Protein AF-A0A419EKJ1-F1 (afdb_monomer_lite)

pLDDT: mean 81.94, std 18.96, range [33.03, 98.81]

Radius of gyration: 19.44 Å; chains: 1; bounding box: 38×76×44 Å

Foldseek 3Di:
DVVVVVVVVVVVVVVVVVPDDPDPLLVLLQVLLQVLLDVVLVVVPVPDAQQVSQLVSLVSLCVSVVNPNLRSLVSQLQNLALDQWQWFADPPPRDTDTHGGRHHPPVSSVSSQQRHHACLDPPFDPDSNTCSNLSSLLSVLLSCLQVPPPPPCVVVCVVCVSSVVCCVVPPPPPDVSSVVSNVLSNVNSNVCVVPVPDGSSVSSVVVNVVCVVVPD

Secondary structure (DSSP, 8-state):
-HHHHHHHHHHHHHHHHTSS---HHHHHHHHHHHHHTSHHHHHHHHS--HHHHHHHHHHHHHHHTTT-HHHHHHHHHHHT-S-SEEEEE-TTT--EEEEEPP---HHHHHHHHHHS----STT---SSSTTTTHHHHHHHHHHHHHS-STTSSHHHHHHHHHHHHHHHHH-----HHHHHHHHHHHHHHHHHHH-TT--HHHHHHHHHHHHHHTT-

Structure (mmCIF, N/CA/C/O backbone):
data_AF-A0A419EKJ1-F1
#
_entry.id   AF-A0A419EKJ1-F1
#
loop_
_atom_site.group_PDB
_atom_site.id
_atom_site.type_symbol
_atom_site.label_atom_id
_atom_site.label_alt_id
_atom_site.label_comp_id
_atom_site.label_asym_id
_atom_site.label_entity_id
_atom_site.label_seq_id
_atom_site.pdbx_PDB_ins_code
_atom_site.Cartn_x
_atom_site.Cartn_y
_atom_site.Cartn_z
_atom_site.occupancy
_atom_site.B_iso_or_equiv
_atom_site.auth_seq_id
_atom_site.auth_comp_id
_atom_site.auth_asym_id
_atom_site.auth_atom_id
_atom_site.pdbx_PDB_model_num
ATOM 1 N N . MET A 1 1 ? 5.313 50.056 -17.897 1.00 55.62 1 MET A N 1
ATOM 2 C CA . MET A 1 1 ? 5.378 49.912 -16.422 1.00 55.62 1 MET A CA 1
ATOM 3 C C . MET A 1 1 ? 4.295 49.005 -15.838 1.00 55.62 1 MET A C 1
ATOM 5 O O . MET A 1 1 ? 4.664 47.983 -15.283 1.00 55.62 1 MET A O 1
ATOM 9 N N . LYS A 1 2 ? 2.987 49.289 -15.978 1.00 51.78 2 LYS A N 1
ATOM 10 C CA . LYS A 1 2 ? 1.926 48.479 -15.325 1.00 51.78 2 LYS A CA 1
ATOM 11 C C . LYS A 1 2 ? 1.883 46.991 -15.734 1.00 51.78 2 LYS A C 1
ATOM 13 O O . LYS A 1 2 ? 1.711 46.142 -14.873 1.00 51.78 2 LYS A O 1
ATOM 18 N N . ARG A 1 3 ? 2.101 46.659 -17.015 1.00 55.16 3 ARG A N 1
ATOM 19 C CA . ARG A 1 3 ? 2.113 45.257 -17.497 1.00 55.16 3 ARG A CA 1
ATOM 20 C C . ARG A 1 3 ? 3.325 44.457 -17.003 1.00 55.16 3 ARG A C 1
ATOM 22 O O . ARG A 1 3 ? 3.186 43.297 -16.646 1.00 55.16 3 ARG A O 1
ATOM 29 N N . THR A 1 4 ? 4.485 45.104 -16.913 1.00 60.56 4 THR A N 1
ATOM 30 C CA . THR A 1 4 ? 5.719 44.509 -16.383 1.00 60.56 4 THR A CA 1
ATOM 31 C C . THR A 1 4 ? 5.603 44.233 -14.884 1.00 60.56 4 THR A C 1
ATOM 33 O O . THR A 1 4 ? 6.053 43.195 -14.425 1.00 60.56 4 THR A O 1
ATOM 36 N N . LEU A 1 5 ? 4.932 45.117 -14.133 1.00 63.34 5 LEU A N 1
ATOM 37 C CA . LEU A 1 5 ? 4.702 44.949 -12.696 1.00 63.34 5 LEU A CA 1
ATOM 38 C C . LEU A 1 5 ? 3.736 43.790 -12.390 1.00 63.34 5 LEU A C 1
ATOM 40 O O . LEU A 1 5 ? 3.980 43.035 -11.459 1.00 63.34 5 LEU A O 1
ATOM 44 N N . ILE A 1 6 ? 2.685 43.610 -13.201 1.00 67.50 6 ILE A N 1
ATOM 45 C CA . ILE A 1 6 ? 1.743 42.481 -13.078 1.00 67.50 6 ILE A CA 1
ATOM 46 C C . ILE A 1 6 ? 2.437 41.153 -13.399 1.00 67.50 6 ILE A C 1
ATOM 48 O O . ILE A 1 6 ? 2.244 40.177 -12.684 1.00 67.50 6 ILE A O 1
ATOM 52 N N . PHE A 1 7 ? 3.285 41.120 -14.430 1.00 64.69 7 PHE A N 1
ATOM 53 C CA . PHE A 1 7 ? 4.051 39.922 -14.779 1.00 64.69 7 PHE A CA 1
ATOM 54 C C . PHE A 1 7 ? 5.100 39.576 -13.709 1.00 64.69 7 PHE A C 1
ATOM 56 O O . PHE A 1 7 ? 5.286 38.407 -13.386 1.00 64.69 7 PHE A O 1
ATOM 63 N N . LEU A 1 8 ? 5.728 40.586 -13.094 1.00 64.12 8 LEU A N 1
ATOM 64 C CA . LEU A 1 8 ? 6.653 40.399 -11.973 1.00 64.12 8 LEU A CA 1
ATOM 65 C C . LEU A 1 8 ? 5.928 39.917 -10.706 1.00 64.12 8 LEU A C 1
ATOM 67 O O . LEU A 1 8 ? 6.439 39.049 -10.011 1.00 64.12 8 LEU A O 1
ATOM 71 N N . LEU A 1 9 ? 4.725 40.432 -10.430 1.00 60.03 9 LEU A N 1
ATOM 72 C CA . LEU A 1 9 ? 3.851 39.956 -9.349 1.00 60.03 9 LEU A CA 1
ATOM 73 C C . LEU A 1 9 ? 3.379 38.517 -9.588 1.00 60.03 9 LEU A C 1
ATOM 75 O O . LEU A 1 9 ? 3.336 37.738 -8.643 1.00 60.03 9 LEU A O 1
ATOM 79 N N . PHE A 1 10 ? 3.090 38.142 -10.837 1.00 61.38 10 PHE A N 1
ATOM 80 C CA . PHE A 1 10 ? 2.742 36.768 -11.208 1.00 61.38 10 PHE A CA 1
ATOM 81 C C . PHE A 1 10 ? 3.941 35.817 -11.060 1.00 61.38 10 PHE A C 1
ATOM 83 O O . PHE A 1 10 ? 3.790 34.723 -10.526 1.00 61.38 10 PHE A O 1
ATOM 90 N N . LEU A 1 11 ? 5.148 36.251 -11.440 1.00 55.53 11 LEU A N 1
ATOM 91 C CA . LEU A 1 11 ? 6.393 35.498 -11.234 1.00 55.53 11 LEU A CA 1
ATOM 92 C C . LEU A 1 11 ? 6.775 35.378 -9.752 1.00 55.53 11 LEU A C 1
ATOM 94 O O . LEU A 1 11 ? 7.224 34.319 -9.331 1.00 55.53 11 LEU A O 1
ATOM 98 N N . LEU A 1 12 ? 6.566 36.424 -8.948 1.00 57.38 12 LEU A N 1
ATOM 99 C CA . LEU A 1 12 ? 6.797 36.397 -7.499 1.00 57.38 12 LEU A CA 1
ATOM 100 C C . LEU A 1 12 ? 5.746 35.554 -6.762 1.00 57.38 12 LEU A C 1
ATOM 102 O O . LEU A 1 12 ? 6.078 34.892 -5.780 1.00 57.38 12 LEU A O 1
ATOM 106 N N . ALA A 1 13 ? 4.499 35.526 -7.240 1.00 56.06 13 ALA A N 1
ATOM 107 C CA . ALA A 1 13 ? 3.478 34.603 -6.750 1.00 56.06 13 ALA A CA 1
ATOM 108 C C . ALA A 1 13 ? 3.817 33.150 -7.127 1.00 56.06 13 ALA A C 1
ATOM 110 O O . ALA A 1 13 ? 3.754 32.276 -6.270 1.00 56.06 13 ALA A O 1
ATOM 111 N N . ALA A 1 14 ? 4.271 32.899 -8.359 1.00 53.75 14 ALA A N 1
ATOM 112 C CA . ALA A 1 14 ? 4.695 31.573 -8.813 1.00 53.75 14 ALA A CA 1
ATOM 113 C C . ALA A 1 14 ? 5.963 31.066 -8.099 1.00 53.75 14 ALA A C 1
ATOM 115 O O . ALA A 1 14 ? 6.056 29.883 -7.776 1.00 53.75 14 ALA A O 1
ATOM 116 N N . ALA A 1 15 ? 6.913 31.953 -7.784 1.00 48.34 15 ALA A N 1
ATOM 117 C CA . ALA A 1 15 ? 8.139 31.610 -7.059 1.00 48.34 15 ALA A CA 1
ATOM 118 C C . ALA A 1 15 ? 7.889 31.261 -5.578 1.00 48.34 15 ALA A C 1
ATOM 120 O O . ALA A 1 15 ? 8.633 30.471 -5.001 1.00 48.34 15 ALA A O 1
ATOM 121 N N . ASN A 1 16 ? 6.824 31.792 -4.965 1.00 42.47 16 ASN A N 1
ATOM 122 C CA . ASN A 1 16 ? 6.444 31.461 -3.584 1.00 42.47 16 ASN A CA 1
ATOM 123 C C . ASN A 1 16 ? 5.636 30.158 -3.454 1.00 42.47 16 ASN A C 1
ATOM 125 O O . ASN A 1 16 ? 5.493 29.641 -2.347 1.00 42.47 16 ASN A O 1
ATOM 129 N N . ILE A 1 17 ? 5.153 29.579 -4.559 1.00 46.69 17 ILE A N 1
ATOM 130 C CA . ILE A 1 17 ? 4.453 28.282 -4.537 1.00 46.69 17 ILE A CA 1
ATOM 131 C C . ILE A 1 17 ? 5.445 27.117 -4.374 1.00 46.69 17 ILE A C 1
ATOM 133 O O . ILE A 1 17 ? 5.080 26.062 -3.864 1.00 46.69 17 ILE A O 1
ATOM 137 N N . GLN A 1 18 ? 6.725 27.309 -4.713 1.00 40.56 18 GLN A N 1
ATOM 138 C CA . GLN A 1 18 ? 7.716 26.228 -4.685 1.00 40.56 18 GLN A CA 1
ATOM 139 C C . GLN A 1 18 ? 8.255 25.862 -3.290 1.00 40.56 18 GLN A C 1
ATOM 141 O O . GLN A 1 18 ? 8.947 24.857 -3.183 1.00 40.56 18 GLN A O 1
ATOM 146 N N . ASN A 1 19 ? 7.947 26.610 -2.220 1.00 41.53 19 ASN A N 1
ATOM 147 C CA . ASN A 1 19 ? 8.550 26.363 -0.895 1.00 41.53 19 ASN A CA 1
ATOM 148 C C . ASN A 1 19 ? 7.586 26.366 0.309 1.00 41.53 19 ASN A C 1
ATOM 150 O O . ASN A 1 19 ? 8.046 26.211 1.437 1.00 41.53 19 ASN A O 1
ATOM 154 N N . ALA A 1 20 ? 6.268 26.514 0.121 1.00 33.03 20 ALA A N 1
ATOM 155 C CA . ALA A 1 20 ? 5.353 26.768 1.247 1.00 33.03 20 ALA A CA 1
ATOM 156 C C . ALA A 1 20 ? 4.357 25.648 1.603 1.00 33.03 20 ALA A C 1
ATOM 158 O O . ALA A 1 20 ? 3.667 25.777 2.612 1.00 33.03 20 ALA A O 1
ATOM 159 N N . GLN A 1 21 ? 4.273 24.537 0.865 1.00 39.03 21 GLN A N 1
ATOM 160 C CA . GLN A 1 21 ? 3.379 23.431 1.238 1.00 39.03 21 GLN A CA 1
ATOM 161 C C . GLN A 1 21 ? 3.986 22.070 0.889 1.00 39.03 21 GLN A C 1
ATOM 163 O O . GLN A 1 21 ? 3.679 21.482 -0.142 1.00 39.03 21 GLN A O 1
ATOM 168 N N . VAL A 1 22 ? 4.783 21.501 1.801 1.00 55.06 22 VAL A N 1
ATOM 169 C CA . VAL A 1 22 ? 4.735 20.038 1.931 1.00 55.06 22 VAL A CA 1
ATOM 170 C C . VAL A 1 22 ? 3.346 19.753 2.493 1.00 55.06 22 VAL A C 1
ATOM 172 O O . VAL A 1 22 ? 3.106 19.973 3.684 1.00 55.06 22 VAL A O 1
ATOM 175 N N . THR A 1 23 ? 2.405 19.400 1.618 1.00 72.69 23 THR A N 1
ATOM 176 C CA . THR A 1 23 ? 1.027 19.084 2.008 1.00 72.69 23 THR A CA 1
ATOM 177 C C . THR A 1 23 ? 1.032 17.996 3.086 1.00 72.69 23 THR A C 1
ATOM 179 O O . THR A 1 23 ? 1.976 17.205 3.175 1.00 72.69 23 THR A O 1
ATOM 182 N N . THR A 1 24 ? -0.001 17.936 3.930 1.00 82.75 24 THR A N 1
ATOM 183 C CA . THR A 1 24 ? -0.147 16.862 4.934 1.00 82.75 24 THR A CA 1
ATOM 184 C C . THR A 1 24 ? -0.021 15.477 4.287 1.00 82.75 24 THR A C 1
ATOM 186 O O . THR A 1 24 ? 0.646 14.595 4.833 1.00 82.75 24 THR A O 1
ATOM 189 N N . LEU A 1 25 ? -0.549 15.332 3.064 1.00 84.94 25 LEU A N 1
ATOM 190 C CA . LEU A 1 25 ? -0.362 14.159 2.215 1.00 84.94 25 LEU A CA 1
ATOM 191 C C . LEU A 1 25 ? 1.119 13.914 1.889 1.00 84.94 25 LEU A C 1
ATOM 193 O O . LEU A 1 25 ? 1.624 12.831 2.157 1.00 84.94 25 LEU A O 1
ATOM 197 N N . GLY A 1 26 ? 1.838 14.914 1.368 1.00 88.00 26 GLY A N 1
ATOM 198 C CA . GLY A 1 26 ? 3.258 14.787 1.025 1.00 88.00 26 GLY A CA 1
ATOM 199 C C . GLY A 1 26 ? 4.137 14.392 2.216 1.00 88.00 26 GLY A C 1
ATOM 200 O O . GLY A 1 26 ? 4.985 13.513 2.081 1.00 88.00 26 GLY A O 1
ATOM 201 N N . LYS A 1 27 ? 3.898 14.971 3.403 1.00 92.06 27 LYS A N 1
ATOM 202 C CA . LYS A 1 27 ? 4.615 14.598 4.639 1.00 92.06 27 LYS A CA 1
ATOM 203 C C . LYS A 1 27 ? 4.344 13.150 5.035 1.00 92.06 27 LYS A C 1
ATOM 205 O O . LYS A 1 27 ? 5.269 12.434 5.402 1.00 92.06 27 LYS A O 1
ATOM 210 N N . SER A 1 28 ? 3.090 12.720 4.940 1.00 93.75 28 SER A N 1
ATOM 211 C CA . SER A 1 28 ? 2.685 11.362 5.311 1.00 93.75 28 SER A CA 1
ATOM 212 C C . SER A 1 28 ? 3.200 10.314 4.320 1.00 93.75 28 SER A C 1
ATOM 214 O O . SER A 1 28 ? 3.664 9.247 4.724 1.00 93.75 28 SER A O 1
ATOM 216 N N . VAL A 1 29 ? 3.210 10.647 3.027 1.00 94.81 29 VAL A N 1
ATOM 217 C CA . VAL A 1 29 ? 3.815 9.819 1.976 1.00 94.81 29 VAL A CA 1
ATOM 218 C C . VAL A 1 29 ? 5.328 9.708 2.162 1.00 94.81 29 VAL A C 1
ATOM 220 O O . VAL A 1 29 ? 5.877 8.611 2.038 1.00 94.81 29 VAL A O 1
ATOM 223 N N . ASP A 1 30 ? 6.018 10.804 2.495 1.00 95.56 30 ASP A N 1
ATOM 224 C CA . ASP A 1 30 ? 7.451 10.783 2.820 1.00 95.56 30 ASP A CA 1
ATOM 225 C C . ASP A 1 30 ? 7.725 9.937 4.074 1.00 95.56 30 ASP A C 1
ATOM 227 O O . ASP A 1 30 ? 8.603 9.073 4.045 1.00 95.56 30 ASP A O 1
ATOM 231 N N . TYR A 1 31 ? 6.915 10.085 5.128 1.00 97.38 31 TYR A N 1
ATOM 232 C CA . TYR A 1 31 ? 7.016 9.288 6.353 1.00 97.38 31 TYR A CA 1
ATOM 233 C C . TYR A 1 31 ? 6.921 7.780 6.079 1.00 97.38 31 TYR A C 1
ATOM 235 O O . TYR A 1 31 ? 7.812 7.017 6.469 1.00 97.38 31 TYR A O 1
ATOM 243 N N . LEU A 1 32 ? 5.883 7.335 5.365 1.00 98.25 32 LEU A N 1
ATOM 244 C CA . LEU A 1 32 ? 5.723 5.916 5.031 1.00 98.25 32 LEU A CA 1
ATOM 245 C C . LEU A 1 32 ? 6.787 5.431 4.051 1.00 98.25 32 LEU A C 1
ATOM 247 O O . LEU A 1 32 ? 7.285 4.313 4.194 1.00 98.25 32 LEU A O 1
ATOM 251 N N . SER A 1 33 ? 7.199 6.274 3.102 1.00 98.06 33 SER A N 1
ATOM 252 C CA . SER A 1 33 ? 8.287 5.933 2.186 1.00 98.06 33 SER A CA 1
ATOM 253 C C . SER A 1 33 ? 9.592 5.679 2.937 1.00 98.06 33 SER A C 1
ATOM 255 O O . SER A 1 33 ? 10.272 4.690 2.665 1.00 98.06 33 SER A O 1
ATOM 257 N N . ARG A 1 34 ? 9.920 6.519 3.926 1.00 98.50 34 ARG A N 1
ATOM 258 C CA . ARG A 1 34 ? 11.088 6.335 4.799 1.00 98.50 34 ARG A CA 1
ATOM 259 C C . ARG A 1 34 ? 10.975 5.087 5.652 1.00 98.50 34 ARG A C 1
ATOM 261 O O . ARG A 1 34 ? 11.976 4.399 5.813 1.00 98.50 34 ARG A O 1
ATOM 268 N N . TYR A 1 35 ? 9.787 4.775 6.164 1.00 98.62 35 TYR A N 1
ATOM 269 C CA . TYR A 1 35 ? 9.569 3.535 6.902 1.00 98.62 35 TYR A CA 1
ATOM 270 C C . TYR A 1 35 ? 9.856 2.307 6.033 1.00 98.62 35 TYR A C 1
ATOM 272 O O . TYR A 1 35 ? 10.668 1.473 6.421 1.00 98.62 35 TYR A O 1
ATOM 280 N N . ILE A 1 36 ? 9.286 2.217 4.831 1.00 98.50 36 ILE A N 1
ATOM 281 C CA . ILE A 1 36 ? 9.525 1.078 3.926 1.00 98.50 36 ILE A CA 1
ATOM 282 C C . ILE A 1 36 ? 11.002 1.025 3.490 1.00 98.50 36 ILE A C 1
ATOM 284 O O . ILE A 1 36 ? 11.595 -0.045 3.359 1.00 98.50 36 ILE A O 1
ATOM 288 N N . ALA A 1 37 ? 11.633 2.188 3.314 1.00 98.38 37 ALA A N 1
ATOM 289 C CA . ALA A 1 37 ? 13.056 2.322 3.014 1.00 98.38 37 ALA A CA 1
ATOM 290 C C . ALA A 1 37 ? 13.980 2.175 4.239 1.00 98.38 37 ALA A C 1
ATOM 292 O O . ALA A 1 37 ? 15.192 2.313 4.091 1.00 98.38 37 ALA A O 1
ATOM 293 N N . SER A 1 38 ? 13.465 1.897 5.437 1.00 98.25 38 SER A N 1
ATOM 294 C CA . SER A 1 38 ? 14.270 1.821 6.662 1.00 98.25 38 SER A CA 1
ATOM 295 C C . SER A 1 38 ? 14.891 0.443 6.874 1.00 98.25 38 SER A C 1
ATOM 297 O O . SER A 1 38 ? 14.404 -0.570 6.361 1.00 98.25 38 SER A O 1
ATOM 299 N N . ASP A 1 39 ? 15.957 0.391 7.669 1.00 97.75 39 ASP A N 1
ATOM 300 C CA . ASP A 1 39 ? 16.556 -0.877 8.088 1.00 97.75 39 ASP A CA 1
ATOM 301 C C . ASP A 1 39 ? 15.644 -1.668 9.033 1.00 97.75 39 ASP A C 1
ATOM 303 O O . ASP A 1 39 ? 15.663 -2.893 8.986 1.00 97.75 39 ASP A O 1
ATOM 307 N N . GLU A 1 40 ? 14.790 -0.990 9.810 1.00 96.75 40 GLU A N 1
ATOM 308 C CA . GLU A 1 40 ? 13.727 -1.613 10.617 1.00 96.75 40 GLU A CA 1
ATOM 309 C C . GLU A 1 40 ? 12.829 -2.491 9.729 1.00 96.75 40 GLU A C 1
ATOM 311 O O . GLU A 1 40 ? 12.645 -3.680 9.991 1.00 96.75 40 GLU A O 1
ATOM 316 N N . PHE A 1 41 ? 12.327 -1.930 8.626 1.00 98.00 41 PHE A N 1
ATOM 317 C CA . PHE A 1 41 ? 11.478 -2.666 7.689 1.00 98.00 41 PHE A CA 1
ATOM 318 C C . PHE A 1 41 ? 12.244 -3.769 6.948 1.00 98.00 41 PHE A C 1
ATOM 320 O O . PHE A 1 41 ? 11.720 -4.858 6.724 1.00 98.00 41 PHE A O 1
ATOM 327 N N . ASN A 1 42 ? 13.511 -3.523 6.608 1.00 97.19 42 ASN A N 1
ATOM 328 C CA . ASN A 1 42 ? 14.361 -4.525 5.969 1.00 97.19 42 ASN A CA 1
ATOM 329 C C . ASN A 1 42 ? 14.673 -5.715 6.884 1.00 97.19 42 ASN A C 1
ATOM 331 O O . ASN A 1 42 ? 14.782 -6.840 6.417 1.00 97.19 42 ASN A O 1
ATOM 335 N N . GLN A 1 43 ? 14.840 -5.488 8.184 1.00 96.88 43 GLN A N 1
ATOM 336 C CA . GLN A 1 43 ? 15.021 -6.571 9.149 1.00 96.88 43 GLN A CA 1
ATOM 337 C C . GLN A 1 43 ? 13.729 -7.374 9.319 1.00 96.88 43 GLN A C 1
ATOM 339 O O . GLN A 1 43 ? 13.776 -8.601 9.399 1.00 96.88 43 GLN A O 1
ATOM 344 N N . LEU A 1 44 ? 12.575 -6.700 9.311 1.00 96.31 44 LEU A N 1
ATOM 345 C CA . LEU A 1 44 ? 11.273 -7.360 9.344 1.00 96.31 44 LEU A CA 1
ATOM 346 C C . LEU A 1 44 ? 11.065 -8.281 8.130 1.00 96.31 44 LEU A C 1
ATOM 348 O O . LEU A 1 44 ? 10.554 -9.392 8.294 1.00 96.31 44 LEU A O 1
ATOM 352 N N . SER A 1 45 ? 11.493 -7.861 6.934 1.00 93.81 45 SER A N 1
ATOM 353 C CA . SER A 1 45 ? 11.326 -8.636 5.695 1.00 93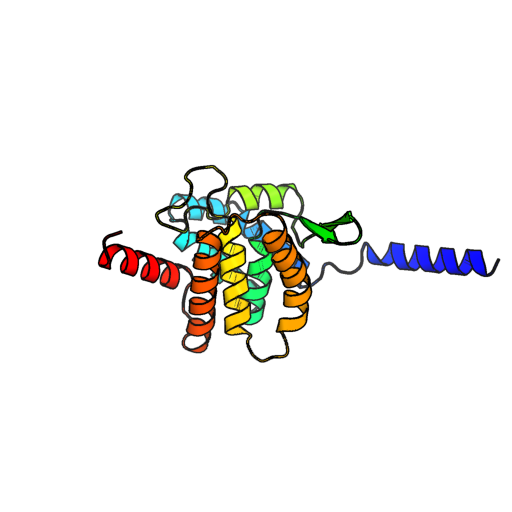.81 45 SER A CA 1
ATOM 354 C C . SER A 1 45 ? 12.169 -9.906 5.620 1.00 93.81 45 SER A C 1
ATOM 356 O O . SER A 1 45 ? 11.806 -10.819 4.887 1.00 93.81 45 SER A O 1
ATOM 358 N N . VAL A 1 46 ? 13.236 -10.028 6.417 1.00 94.44 46 VAL A N 1
ATOM 359 C CA . VAL A 1 46 ? 14.035 -11.267 6.488 1.00 94.44 46 VAL A CA 1
ATOM 360 C C . VAL A 1 46 ? 13.219 -12.439 7.043 1.00 94.44 46 VAL A C 1
ATOM 362 O O . VAL A 1 46 ? 13.422 -13.576 6.626 1.00 94.44 46 VAL A O 1
ATOM 365 N N . ASN A 1 47 ? 12.287 -12.172 7.963 1.00 92.75 47 ASN A N 1
ATOM 366 C CA . ASN A 1 47 ? 11.534 -13.203 8.691 1.00 92.75 47 ASN A CA 1
ATOM 367 C C . ASN A 1 47 ? 10.028 -13.194 8.388 1.00 92.75 47 ASN A C 1
ATOM 369 O O . ASN A 1 47 ? 9.266 -13.904 9.043 1.00 92.75 47 ASN A O 1
ATOM 373 N N . SER A 1 48 ? 9.588 -12.383 7.425 1.00 95.06 48 SER A N 1
ATOM 374 C CA . SER A 1 48 ? 8.171 -12.172 7.120 1.00 95.06 48 SER A CA 1
ATOM 375 C C . SER A 1 48 ? 7.897 -12.432 5.647 1.00 95.06 48 SER A C 1
ATOM 377 O O . SER A 1 48 ? 8.720 -12.127 4.790 1.00 95.06 48 SER A O 1
ATOM 379 N N . ASN A 1 49 ? 6.714 -12.966 5.344 1.00 96.06 49 ASN A N 1
ATOM 380 C CA . ASN A 1 49 ? 6.227 -12.988 3.969 1.00 96.06 49 ASN A CA 1
ATOM 381 C C . ASN A 1 49 ? 5.646 -11.620 3.574 1.00 96.06 49 ASN A C 1
ATOM 383 O O . ASN A 1 49 ? 5.359 -10.775 4.425 1.00 96.06 49 ASN A O 1
ATOM 387 N N . ASP A 1 50 ? 5.427 -11.433 2.276 1.00 97.38 50 ASP A N 1
ATOM 388 C CA . ASP A 1 50 ? 4.944 -10.168 1.724 1.00 97.38 50 ASP A CA 1
ATOM 389 C C . ASP A 1 50 ? 3.574 -9.751 2.277 1.00 97.38 50 ASP A C 1
ATOM 391 O O . ASP A 1 50 ? 3.366 -8.569 2.531 1.00 97.38 50 ASP A O 1
ATOM 395 N N . LEU A 1 51 ? 2.671 -10.691 2.580 1.00 97.75 51 LEU A N 1
ATOM 396 C CA . LEU A 1 51 ? 1.381 -10.359 3.198 1.00 97.75 51 LEU A CA 1
ATOM 397 C C . LEU A 1 51 ? 1.543 -9.783 4.613 1.00 97.75 51 LEU A C 1
ATOM 399 O O . LEU A 1 51 ? 0.887 -8.802 4.961 1.00 97.75 51 LEU A O 1
ATOM 403 N N . ALA A 1 52 ? 2.447 -10.340 5.420 1.00 98.00 52 ALA A N 1
ATOM 404 C CA . ALA A 1 52 ? 2.761 -9.810 6.746 1.00 98.00 52 ALA A CA 1
ATOM 405 C C . ALA A 1 52 ? 3.442 -8.431 6.668 1.00 98.00 52 ALA A C 1
ATOM 407 O O . ALA A 1 52 ? 3.211 -7.569 7.519 1.00 98.00 52 ALA A O 1
ATOM 408 N N . LEU A 1 53 ? 4.240 -8.186 5.626 1.00 98.50 53 LEU A N 1
ATOM 409 C CA . LEU A 1 53 ? 4.819 -6.867 5.372 1.00 98.50 53 LEU A CA 1
ATOM 410 C C . LEU A 1 53 ? 3.752 -5.831 5.007 1.00 98.50 53 LEU A C 1
ATOM 412 O O . LEU A 1 53 ? 3.820 -4.707 5.505 1.00 98.50 53 LEU A O 1
ATOM 416 N N . ILE A 1 54 ? 2.740 -6.203 4.216 1.00 98.56 54 ILE A N 1
ATOM 417 C CA . ILE A 1 54 ? 1.595 -5.329 3.909 1.00 98.56 54 ILE A CA 1
ATOM 418 C C . ILE A 1 54 ? 0.869 -4.921 5.198 1.00 98.56 54 ILE A C 1
ATOM 420 O O . ILE A 1 54 ? 0.584 -3.738 5.386 1.00 98.56 54 ILE A O 1
ATOM 424 N N . ASP A 1 55 ? 0.635 -5.856 6.124 1.00 98.69 55 ASP A N 1
ATOM 425 C CA . ASP A 1 55 ? 0.036 -5.536 7.427 1.00 98.69 55 ASP A CA 1
ATOM 426 C C . ASP A 1 55 ? 0.882 -4.548 8.229 1.00 98.69 55 ASP A C 1
ATOM 428 O O . ASP A 1 55 ? 0.346 -3.662 8.896 1.00 98.69 55 ASP A O 1
ATOM 432 N N . SER A 1 56 ? 2.207 -4.690 8.179 1.00 98.56 56 SER A N 1
ATOM 433 C CA . SER A 1 56 ? 3.125 -3.784 8.867 1.00 98.56 56 SER A CA 1
ATOM 434 C C . SER A 1 56 ? 3.066 -2.370 8.291 1.00 98.56 56 SER A C 1
ATOM 436 O O . SER A 1 56 ? 3.003 -1.399 9.046 1.00 98.56 56 SER A O 1
ATOM 438 N N . ILE A 1 57 ? 3.017 -2.244 6.960 1.00 98.69 57 ILE A N 1
ATOM 439 C CA . ILE A 1 57 ? 2.840 -0.958 6.269 1.00 98.69 57 ILE A CA 1
ATOM 440 C C . ILE A 1 57 ? 1.496 -0.329 6.664 1.00 98.69 57 ILE A C 1
ATOM 442 O O . ILE A 1 57 ? 1.460 0.839 7.050 1.00 98.69 57 ILE A O 1
ATOM 446 N N . TYR A 1 58 ? 0.409 -1.108 6.647 1.00 98.81 58 TYR A N 1
ATOM 447 C CA . TYR A 1 58 ? -0.923 -0.648 7.049 1.00 98.81 58 TYR A CA 1
ATOM 448 C C . TYR A 1 58 ? -0.959 -0.156 8.503 1.00 98.81 58 TYR A C 1
ATOM 450 O O . TYR A 1 58 ? -1.433 0.945 8.778 1.00 98.81 58 TYR A O 1
ATOM 458 N N . LYS A 1 59 ? -0.385 -0.917 9.441 1.00 98.62 59 LYS A N 1
ATOM 459 C CA . LYS A 1 59 ? -0.289 -0.513 10.854 1.00 98.62 59 LYS A CA 1
ATOM 460 C C . LYS A 1 59 ? 0.538 0.756 11.035 1.00 98.62 59 LYS A C 1
ATOM 462 O O . LYS A 1 59 ? 0.169 1.614 11.834 1.00 98.62 59 LYS A O 1
ATOM 467 N N . LYS A 1 60 ? 1.638 0.905 10.289 1.00 98.62 60 LYS A N 1
ATOM 468 C CA . LYS A 1 60 ? 2.447 2.129 10.330 1.00 98.62 60 LYS A CA 1
ATOM 469 C C . LYS A 1 60 ? 1.654 3.338 9.829 1.00 98.62 60 LYS A C 1
ATOM 471 O O . LYS A 1 60 ? 1.762 4.407 10.423 1.00 98.62 60 LYS A O 1
ATOM 476 N N . ALA A 1 61 ? 0.835 3.162 8.792 1.00 98.38 61 ALA A N 1
ATOM 477 C CA . ALA A 1 61 ? -0.054 4.207 8.291 1.00 98.38 61 ALA A CA 1
ATOM 478 C C . ALA A 1 61 ? -1.128 4.589 9.312 1.00 98.38 61 ALA A C 1
ATOM 480 O O . ALA A 1 61 ? -1.296 5.776 9.571 1.00 98.38 61 ALA A O 1
ATOM 481 N N . LEU A 1 62 ? -1.780 3.615 9.957 1.00 98.38 62 LEU A N 1
ATOM 482 C CA . LEU A 1 62 ? -2.735 3.892 11.037 1.00 98.38 62 LEU A CA 1
ATOM 483 C C . LEU A 1 62 ? -2.098 4.712 12.159 1.00 98.38 62 LEU A C 1
ATOM 485 O O . LEU A 1 62 ? -2.674 5.706 12.583 1.00 98.38 62 LEU A O 1
ATOM 489 N N . ASN A 1 63 ? -0.895 4.342 12.601 1.00 98.00 63 ASN A N 1
ATOM 490 C CA . ASN A 1 63 ? -0.194 5.089 13.646 1.00 98.00 63 ASN A CA 1
ATOM 491 C C . ASN A 1 63 ? 0.145 6.523 13.205 1.00 98.00 63 ASN A C 1
ATOM 493 O O . ASN A 1 63 ? 0.060 7.442 14.013 1.00 98.00 63 ASN A O 1
ATOM 497 N N . ASN A 1 64 ? 0.517 6.723 11.936 1.00 97.00 64 ASN A N 1
ATOM 498 C CA . ASN A 1 64 ? 0.779 8.053 11.377 1.00 97.00 64 ASN A CA 1
ATOM 499 C C . ASN A 1 64 ? -0.486 8.919 11.271 1.00 97.00 64 ASN A C 1
ATOM 501 O O . ASN A 1 64 ? -0.384 10.139 11.306 1.00 97.00 64 ASN A O 1
ATOM 505 N N . CYS A 1 65 ? -1.654 8.293 11.135 1.00 95.44 65 CYS A N 1
ATOM 506 C CA . CYS A 1 65 ? -2.940 8.970 10.959 1.00 95.44 65 CYS A CA 1
ATOM 507 C C . CYS A 1 65 ? -3.798 8.924 12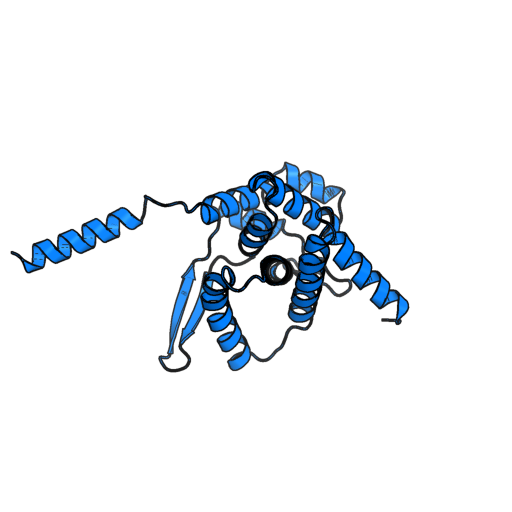.231 1.00 95.44 65 CYS A C 1
ATOM 509 O O . CYS A 1 65 ? -5.016 8.960 12.140 1.00 95.44 65 CYS A O 1
ATOM 511 N N . GLU A 1 66 ? -3.190 8.766 13.414 1.00 96.50 66 GLU A N 1
ATOM 512 C CA . GLU A 1 66 ? -3.900 8.734 14.707 1.00 96.50 66 GLU A CA 1
ATOM 513 C C . GLU A 1 66 ? -5.067 7.721 14.755 1.00 96.50 66 GLU A C 1
ATOM 515 O O . GLU A 1 66 ? -6.083 7.919 15.418 1.00 96.50 66 GLU A O 1
ATOM 520 N N . HIS A 1 67 ? -4.907 6.593 14.056 1.00 96.62 67 HIS A N 1
ATOM 521 C CA . HIS A 1 67 ? -5.913 5.546 13.856 1.00 96.62 67 HIS A CA 1
ATOM 522 C C . HIS A 1 67 ? -7.173 5.971 13.074 1.00 96.62 67 HIS A C 1
ATOM 524 O O . HIS A 1 67 ? -8.171 5.234 13.082 1.00 96.62 67 HIS A O 1
ATOM 530 N N . ASP A 1 68 ? -7.132 7.088 12.345 1.00 95.81 68 ASP A N 1
ATOM 531 C CA . ASP A 1 68 ? -8.088 7.378 11.278 1.00 95.81 68 ASP A CA 1
ATOM 532 C C . ASP A 1 68 ? -7.836 6.435 10.091 1.00 95.81 68 ASP A C 1
ATOM 534 O O . ASP A 1 68 ? -6.779 6.438 9.456 1.00 95.81 68 ASP A O 1
ATOM 538 N N . ILE A 1 69 ? -8.812 5.566 9.825 1.00 96.69 69 ILE A N 1
ATOM 539 C CA . ILE A 1 69 ? -8.716 4.544 8.778 1.00 96.69 69 ILE A CA 1
ATOM 540 C C . ILE A 1 69 ? -8.878 5.171 7.391 1.00 96.69 69 ILE A C 1
ATOM 542 O O . ILE A 1 69 ? -8.215 4.721 6.459 1.00 96.69 69 ILE A O 1
ATOM 546 N N . SER A 1 70 ? -9.727 6.193 7.244 1.00 93.94 70 SER A N 1
ATOM 547 C CA . SER A 1 70 ? -9.950 6.858 5.956 1.00 93.94 70 SER A CA 1
ATOM 548 C C . SER A 1 70 ? -8.646 7.495 5.487 1.00 93.94 70 SER A C 1
ATOM 550 O O . SER A 1 70 ? -8.146 7.171 4.408 1.00 93.94 70 SER A O 1
ATOM 552 N N . ASP A 1 71 ? -8.024 8.290 6.357 1.00 92.81 71 ASP A N 1
ATOM 553 C CA . ASP A 1 71 ? -6.759 8.962 6.058 1.00 92.81 71 ASP A CA 1
ATOM 554 C C . ASP A 1 71 ? -5.620 7.961 5.843 1.00 92.81 71 ASP A C 1
ATOM 556 O O . ASP A 1 71 ? -4.835 8.101 4.901 1.00 92.81 71 ASP A O 1
ATOM 560 N N . ALA A 1 72 ? -5.552 6.899 6.654 1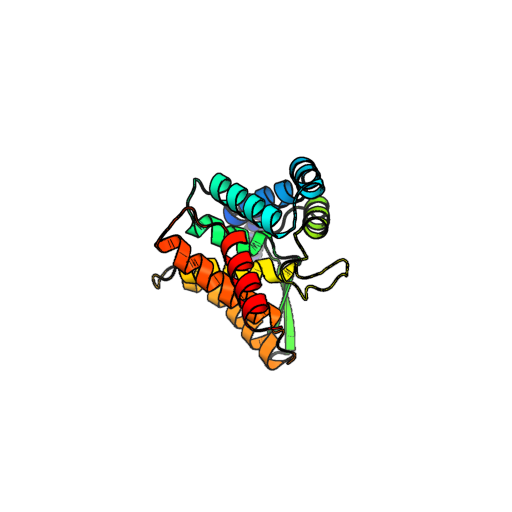.00 97.19 72 ALA A N 1
ATOM 561 C CA . ALA A 1 72 ? -4.545 5.858 6.480 1.00 97.19 72 ALA A CA 1
ATOM 562 C C . ALA A 1 72 ? -4.661 5.168 5.112 1.00 97.19 72 ALA A C 1
ATOM 564 O O . ALA A 1 72 ? -3.650 5.008 4.427 1.00 97.19 72 ALA A O 1
ATOM 565 N N . LEU A 1 73 ? -5.869 4.781 4.687 1.00 96.25 73 LEU A N 1
ATOM 566 C CA . LEU A 1 73 ? -6.099 4.156 3.379 1.00 96.25 73 LEU A CA 1
ATOM 567 C C . LEU A 1 73 ? -5.789 5.123 2.227 1.00 96.25 73 LEU A C 1
ATOM 569 O O . LEU A 1 73 ? -5.148 4.735 1.245 1.00 96.25 73 LEU A O 1
ATOM 573 N N . PHE A 1 74 ? -6.172 6.393 2.371 1.00 92.50 74 PHE A N 1
ATOM 574 C CA . PHE A 1 74 ? -5.866 7.438 1.398 1.00 92.50 74 PHE A CA 1
ATOM 575 C C . PHE A 1 74 ? -4.356 7.612 1.211 1.00 92.50 74 PHE A C 1
ATOM 577 O O . PHE A 1 74 ? -3.838 7.492 0.102 1.00 92.50 74 PHE A O 1
ATOM 584 N N . ILE A 1 75 ? -3.616 7.808 2.302 1.00 94.06 75 ILE A N 1
ATOM 585 C CA . ILE A 1 75 ? -2.161 8.004 2.272 1.00 94.06 75 ILE A CA 1
ATOM 586 C C . ILE A 1 75 ? -1.439 6.749 1.762 1.00 94.06 75 ILE A C 1
ATOM 588 O O . ILE A 1 75 ? -0.443 6.858 1.034 1.00 94.06 75 ILE A O 1
ATOM 592 N N . LEU A 1 76 ? -1.924 5.552 2.109 1.00 97.06 76 LEU A N 1
ATOM 593 C CA . LEU A 1 76 ? -1.367 4.290 1.616 1.00 97.06 76 LEU A CA 1
ATOM 594 C C . LEU A 1 76 ? -1.448 4.189 0.099 1.00 97.06 76 LEU A C 1
ATOM 596 O O . LEU A 1 76 ? -0.455 3.796 -0.512 1.00 97.06 76 LEU A O 1
ATOM 600 N N . THR A 1 77 ? -2.572 4.609 -0.489 1.00 91.88 77 THR A N 1
ATOM 601 C CA . THR A 1 77 ? -2.789 4.611 -1.943 1.00 91.88 77 THR A CA 1
ATOM 602 C C . THR A 1 77 ? -1.621 5.259 -2.679 1.00 91.88 77 THR A C 1
ATOM 604 O O . THR A 1 77 ? -1.128 4.679 -3.638 1.00 91.88 77 THR A O 1
ATOM 607 N N . PHE A 1 78 ? -1.112 6.394 -2.188 1.00 91.69 78 PHE A N 1
ATOM 608 C CA . PHE A 1 78 ? 0.029 7.099 -2.789 1.00 91.69 78 PHE A CA 1
ATOM 609 C C . PHE A 1 78 ? 1.389 6.547 -2.357 1.00 91.69 78 PHE A C 1
ATOM 611 O O . PHE A 1 78 ? 2.325 6.474 -3.154 1.00 91.69 78 PHE A O 1
ATOM 618 N N . SER A 1 79 ? 1.522 6.134 -1.098 1.00 95.06 79 SER A N 1
ATOM 619 C CA . SER A 1 79 ? 2.812 5.715 -0.531 1.00 95.06 79 SER A CA 1
ATOM 620 C C . SER A 1 79 ? 3.369 4.452 -1.191 1.00 95.06 79 SER A C 1
ATOM 622 O O . SER A 1 79 ? 4.589 4.292 -1.331 1.00 95.06 79 SER A O 1
ATOM 624 N N . VAL A 1 80 ? 2.481 3.564 -1.638 1.00 96.25 80 VAL A N 1
ATOM 625 C CA . VAL A 1 80 ? 2.849 2.285 -2.255 1.00 96.25 80 VAL A CA 1
ATOM 626 C C . VAL A 1 80 ? 2.957 2.335 -3.782 1.00 96.25 80 VAL A C 1
ATOM 628 O O . VAL A 1 80 ? 3.346 1.334 -4.375 1.00 96.25 80 VAL A O 1
ATOM 631 N N . ILE A 1 81 ? 2.702 3.481 -4.429 1.00 91.56 81 ILE A N 1
ATOM 632 C CA . ILE A 1 81 ? 2.861 3.606 -5.888 1.00 91.56 81 ILE A CA 1
ATOM 633 C C . ILE A 1 81 ? 4.352 3.448 -6.243 1.00 91.56 81 ILE A C 1
ATOM 635 O O . ILE A 1 81 ? 5.199 4.176 -5.705 1.00 91.56 81 ILE A O 1
ATOM 639 N N . PRO A 1 82 ? 4.721 2.513 -7.141 1.00 91.31 82 PRO A N 1
ATOM 640 C CA . PRO A 1 82 ? 6.112 2.289 -7.538 1.00 91.31 82 PRO A CA 1
ATOM 641 C C . PRO A 1 82 ? 6.581 3.224 -8.671 1.00 91.31 82 PRO A C 1
ATOM 643 O O . PRO A 1 82 ? 7.646 3.006 -9.251 1.00 91.31 82 PRO A O 1
ATOM 646 N N . TYR A 1 83 ? 5.806 4.269 -8.968 1.00 87.38 83 TYR A N 1
ATOM 647 C CA . TYR A 1 83 ? 6.049 5.299 -9.980 1.00 87.38 83 TYR A CA 1
ATOM 648 C C . TYR A 1 83 ? 5.863 6.688 -9.347 1.00 87.38 83 TYR A C 1
ATOM 650 O O . TYR A 1 83 ? 5.048 6.854 -8.444 1.00 87.38 83 TYR A O 1
ATOM 658 N N . ASN A 1 84 ? 6.612 7.691 -9.808 1.00 82.69 84 ASN A N 1
ATOM 659 C CA . ASN A 1 84 ? 6.558 9.069 -9.294 1.00 82.69 84 ASN A CA 1
ATOM 660 C C . ASN A 1 84 ? 5.893 10.056 -10.269 1.00 82.69 84 ASN A C 1
ATOM 662 O O . ASN A 1 84 ? 5.875 11.260 -10.018 1.00 82.69 84 ASN A O 1
ATOM 666 N N . HIS A 1 85 ? 5.359 9.556 -11.381 1.00 80.31 85 HIS A N 1
ATOM 667 C CA . HIS A 1 85 ? 4.661 10.335 -12.393 1.00 80.31 85 HIS A CA 1
ATOM 668 C C . HIS A 1 85 ? 3.554 9.493 -13.028 1.00 80.31 85 HIS A C 1
ATOM 670 O O . HIS A 1 85 ? 3.722 8.286 -13.210 1.00 80.31 85 HIS A O 1
ATOM 676 N N . ILE A 1 86 ? 2.450 10.145 -13.385 1.00 72.94 86 ILE A N 1
ATOM 677 C CA . ILE A 1 86 ? 1.397 9.575 -14.227 1.00 72.94 86 ILE A CA 1
ATOM 678 C C . ILE A 1 86 ? 1.454 10.290 -15.577 1.00 72.94 86 ILE A C 1
ATOM 680 O O . ILE A 1 86 ? 1.391 11.524 -15.606 1.00 72.94 86 ILE A O 1
ATOM 684 N N . PRO A 1 87 ? 1.620 9.564 -16.693 1.00 67.31 87 PRO A N 1
ATOM 685 C CA . PRO A 1 87 ? 1.456 10.157 -18.006 1.00 67.31 87 PRO A CA 1
ATOM 686 C C . PRO A 1 87 ? -0.035 10.410 -18.246 1.00 67.31 87 PRO A C 1
ATOM 688 O O . PRO A 1 87 ? -0.812 9.468 -18.261 1.00 67.31 87 PRO A O 1
ATOM 691 N N . LEU A 1 88 ? -0.414 11.669 -18.444 1.00 66.62 88 LEU A N 1
ATOM 692 C CA . LEU A 1 88 ? -1.741 12.066 -18.898 1.00 66.62 88 LEU A CA 1
ATOM 693 C C . LEU A 1 88 ? -1.636 12.496 -20.358 1.00 66.62 88 LEU A C 1
ATOM 695 O O . LEU A 1 88 ? -0.970 13.490 -20.669 1.00 66.62 88 LEU A O 1
ATOM 699 N N . ALA A 1 89 ? -2.256 11.758 -21.270 1.00 64.12 89 ALA A N 1
ATOM 700 C CA . ALA A 1 89 ? -2.430 12.174 -22.648 1.00 64.12 89 ALA A CA 1
ATOM 701 C C . ALA A 1 89 ? -3.872 12.587 -22.926 1.00 64.12 89 ALA A C 1
ATOM 703 O O . ALA A 1 89 ? -4.824 11.839 -22.743 1.00 64.12 89 ALA A O 1
ATOM 704 N N . SER A 1 90 ? -4.033 13.787 -23.479 1.00 56.41 90 SER A N 1
ATOM 705 C CA . SER A 1 90 ? -5.318 14.196 -24.038 1.00 56.41 90 SER A CA 1
ATOM 706 C C . SER A 1 90 ? -5.559 13.447 -25.358 1.00 56.41 90 SER A C 1
ATOM 708 O O . SER A 1 90 ? -4.813 13.695 -26.318 1.00 56.41 90 SER A O 1
ATOM 710 N N . PRO A 1 91 ? -6.611 12.606 -25.475 1.00 53.66 91 PRO A N 1
ATOM 711 C CA . PRO A 1 91 ? -6.868 11.822 -26.688 1.00 53.66 91 PRO A CA 1
ATOM 712 C C . PRO A 1 91 ? -7.069 12.687 -27.940 1.00 53.66 91 PRO A C 1
ATOM 714 O O . PRO A 1 91 ? -6.717 12.280 -29.043 1.00 53.66 91 PRO A O 1
ATOM 717 N N . ASN A 1 92 ? -7.594 13.905 -27.766 1.00 64.19 92 ASN A N 1
ATOM 718 C CA . ASN A 1 92 ? -7.967 14.801 -28.865 1.00 64.19 92 ASN A CA 1
ATOM 719 C C . ASN A 1 92 ? -6.913 15.874 -29.182 1.00 64.19 92 ASN A C 1
ATOM 721 O O . ASN A 1 92 ? -6.921 16.425 -30.280 1.00 64.19 92 ASN A O 1
ATOM 725 N N . LEU A 1 93 ? -6.020 16.199 -28.239 1.00 68.31 93 LEU A N 1
ATOM 726 C CA . LEU A 1 93 ? -5.024 17.270 -28.405 1.00 68.31 93 LEU A CA 1
ATOM 727 C C . LEU A 1 93 ? -3.601 16.744 -28.634 1.00 68.31 93 LEU A C 1
ATOM 729 O O . LEU A 1 93 ? -2.708 17.533 -28.934 1.00 68.31 93 LEU A O 1
ATOM 733 N N . GLY A 1 94 ? -3.361 15.438 -28.459 1.00 63.28 94 GLY A N 1
ATOM 734 C CA . GLY A 1 94 ? -2.026 14.838 -28.579 1.00 63.28 94 GLY A CA 1
ATOM 735 C C . GLY A 1 94 ? -1.015 15.339 -27.535 1.00 63.28 94 GLY A C 1
ATOM 736 O O . GLY A 1 94 ? 0.171 15.024 -27.621 1.00 63.28 94 GLY A O 1
ATOM 737 N N . LEU A 1 95 ? -1.471 16.124 -26.554 1.00 67.00 95 LEU A N 1
ATOM 738 C CA . LEU A 1 95 ? -0.665 1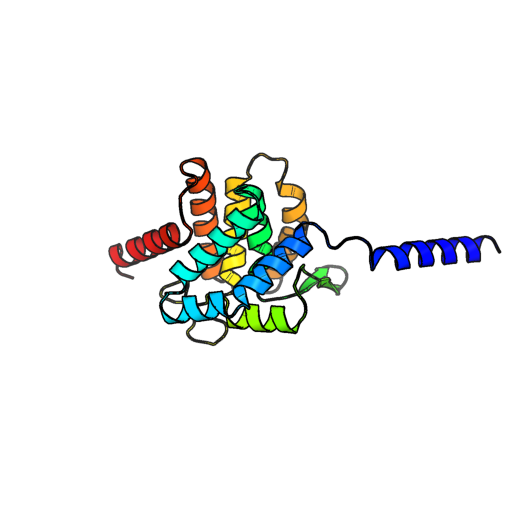6.630 -25.450 1.00 67.00 95 LEU A CA 1
ATOM 739 C C . LEU A 1 95 ? -0.402 15.495 -24.470 1.00 67.00 95 LEU A C 1
ATOM 741 O O . LEU A 1 95 ? -1.355 14.879 -24.009 1.00 67.00 95 LEU A O 1
ATOM 745 N N . ARG A 1 96 ? 0.872 15.256 -24.143 1.00 68.88 96 ARG A N 1
ATOM 746 C CA . ARG A 1 96 ? 1.308 14.348 -23.076 1.00 68.88 96 ARG A CA 1
ATOM 747 C C . ARG A 1 96 ? 1.902 15.171 -21.942 1.00 68.88 96 ARG A C 1
ATOM 749 O O . ARG A 1 96 ? 2.915 15.842 -22.138 1.00 68.88 96 ARG A O 1
ATOM 756 N N . ILE A 1 97 ? 1.273 15.127 -20.780 1.00 71.62 97 ILE A N 1
ATOM 757 C CA . ILE A 1 97 ? 1.687 15.829 -19.570 1.00 71.62 97 ILE A CA 1
ATOM 758 C C . ILE A 1 97 ? 2.031 14.768 -18.531 1.00 71.62 97 ILE A C 1
ATOM 760 O O . ILE A 1 97 ? 1.210 13.919 -18.219 1.00 71.62 97 ILE A O 1
ATOM 764 N N . ASN A 1 98 ? 3.242 14.810 -17.979 1.00 73.75 98 ASN A N 1
ATOM 765 C CA . ASN A 1 98 ? 3.600 13.945 -16.858 1.00 73.75 98 ASN A CA 1
ATOM 766 C C . ASN A 1 98 ? 3.216 14.651 -15.560 1.00 73.75 98 ASN A C 1
ATOM 768 O O . ASN A 1 98 ? 3.861 15.628 -15.174 1.00 73.75 98 ASN A O 1
ATOM 772 N N . ILE A 1 99 ? 2.170 14.165 -14.902 1.00 74.88 99 ILE A N 1
ATOM 773 C CA . ILE A 1 99 ? 1.715 14.693 -13.619 1.00 74.88 99 ILE A CA 1
ATOM 774 C C . ILE A 1 99 ? 2.595 14.084 -12.523 1.00 74.88 99 ILE A C 1
ATOM 776 O O . ILE A 1 99 ? 2.614 12.859 -12.382 1.00 74.88 99 ILE A O 1
ATOM 780 N N . PRO A 1 100 ? 3.351 14.892 -11.758 1.00 79.94 100 PRO A N 1
ATOM 781 C CA . PRO A 1 100 ? 4.154 14.379 -10.659 1.00 79.94 100 PRO A CA 1
ATOM 782 C C . PRO A 1 100 ? 3.245 13.878 -9.535 1.00 79.94 100 PRO A C 1
ATOM 784 O O . PRO A 1 100 ? 2.291 14.549 -9.145 1.00 79.94 100 PRO A O 1
ATOM 787 N N . LEU A 1 101 ? 3.573 12.712 -8.985 1.00 82.38 101 LEU A N 1
ATOM 788 C CA . LEU A 1 101 ? 2.900 12.166 -7.811 1.00 82.38 101 LEU A CA 1
ATOM 789 C C . LEU A 1 101 ? 3.641 12.543 -6.525 1.00 82.38 101 LEU A C 1
ATOM 791 O O . LEU A 1 101 ? 4.862 12.726 -6.561 1.00 82.38 101 LEU A O 1
ATOM 795 N N . PRO A 1 102 ? 2.951 12.607 -5.371 1.00 85.44 102 PRO A N 1
ATOM 796 C CA . PRO A 1 102 ? 3.617 12.705 -4.080 1.00 85.44 102 PRO A CA 1
ATOM 797 C C . PRO A 1 102 ? 4.627 11.564 -3.907 1.00 85.44 102 PRO A C 1
ATOM 799 O O . PRO A 1 102 ? 4.280 10.390 -4.013 1.00 85.44 102 PRO A O 1
ATOM 802 N N . HIS A 1 103 ? 5.887 11.904 -3.647 1.00 87.12 103 HIS A N 1
ATOM 803 C CA . HIS A 1 103 ? 6.949 10.940 -3.377 1.00 87.12 103 HIS A CA 1
ATOM 804 C C . HIS A 1 103 ? 8.009 11.551 -2.454 1.00 87.12 103 HIS A C 1
ATOM 806 O O . HIS A 1 103 ? 8.139 12.769 -2.345 1.00 87.12 103 HIS A O 1
ATOM 812 N N . SER A 1 104 ? 8.764 10.686 -1.778 1.00 90.00 104 SER A N 1
ATOM 813 C CA . SER A 1 104 ? 9.962 11.075 -1.027 1.00 90.00 104 SER A CA 1
ATOM 814 C C . SER A 1 104 ? 11.129 11.382 -1.975 1.00 90.00 104 SER A C 1
ATOM 816 O O . SER A 1 104 ? 11.098 10.997 -3.139 1.00 90.00 104 SER A O 1
ATOM 818 N N . ILE A 1 105 ? 12.208 11.977 -1.454 1.00 91.56 105 ILE A N 1
ATOM 819 C CA . ILE A 1 105 ? 13.480 12.157 -2.179 1.00 91.56 105 ILE A CA 1
ATOM 820 C C . ILE A 1 105 ? 13.953 10.868 -2.881 1.00 91.56 105 ILE A C 1
ATOM 822 O O . ILE A 1 105 ? 13.764 9.768 -2.353 1.00 91.56 105 ILE A O 1
ATOM 826 N N . ASP A 1 106 ? 14.628 11.011 -4.025 1.00 89.94 106 ASP A N 1
ATOM 827 C CA . ASP A 1 106 ? 14.963 9.915 -4.952 1.00 89.94 106 ASP A CA 1
ATOM 828 C C . ASP A 1 106 ? 15.623 8.693 -4.304 1.00 89.94 106 ASP A C 1
ATOM 830 O O . ASP A 1 106 ? 15.284 7.552 -4.628 1.00 89.94 106 ASP A O 1
ATOM 834 N N . SER A 1 107 ? 16.554 8.904 -3.368 1.00 95.25 107 SER A N 1
ATOM 835 C CA . SER A 1 107 ? 17.253 7.811 -2.682 1.00 95.25 107 SER A CA 1
ATOM 836 C C . SER A 1 107 ? 16.302 6.956 -1.841 1.00 95.25 107 SER A C 1
ATOM 838 O O . SER A 1 107 ? 16.343 5.726 -1.909 1.00 95.25 107 SER A O 1
ATOM 840 N N . ILE A 1 108 ? 15.403 7.602 -1.098 1.00 97.12 108 ILE A N 1
ATOM 841 C CA . ILE A 1 108 ? 14.375 6.943 -0.290 1.00 97.12 108 ILE A CA 1
ATOM 842 C C . ILE A 1 108 ? 13.316 6.315 -1.191 1.00 97.12 108 ILE A C 1
ATOM 844 O O . ILE A 1 108 ? 12.935 5.173 -0.965 1.00 97.12 108 ILE A O 1
ATOM 848 N N . TYR A 1 109 ? 12.873 7.017 -2.234 1.00 94.75 109 TYR A N 1
ATOM 849 C CA . TYR A 1 109 ? 11.897 6.502 -3.192 1.00 94.75 109 TYR A CA 1
ATOM 850 C C . TYR A 1 109 ? 12.395 5.223 -3.887 1.00 94.75 109 TYR A C 1
ATOM 852 O O . TYR A 1 109 ? 11.693 4.210 -3.905 1.00 94.75 109 TYR A O 1
ATOM 860 N N . SER A 1 110 ? 13.635 5.230 -4.384 1.00 95.94 110 SER A N 1
ATOM 861 C CA . SER A 1 110 ? 14.264 4.066 -5.019 1.00 95.94 110 SER A CA 1
ATOM 862 C C . SER A 1 110 ? 14.389 2.888 -4.051 1.00 95.94 110 SER A C 1
ATOM 864 O O . SER A 1 110 ? 14.046 1.754 -4.394 1.00 95.94 110 SER A O 1
ATOM 866 N N . LEU A 1 111 ? 14.822 3.143 -2.812 1.00 97.56 111 LEU A N 1
ATOM 867 C CA . LEU A 1 111 ? 14.967 2.096 -1.802 1.00 97.56 111 LEU A CA 1
ATOM 868 C C . LEU A 1 111 ? 13.613 1.537 -1.343 1.00 97.56 111 LEU A C 1
ATOM 870 O O . LEU A 1 111 ? 13.462 0.319 -1.243 1.00 97.56 111 LEU A O 1
ATOM 874 N N . LYS A 1 112 ? 12.611 2.402 -1.150 1.00 97.56 112 LYS A N 1
ATOM 875 C CA . LYS A 1 112 ? 11.219 2.018 -0.887 1.00 97.56 112 LYS A CA 1
ATOM 876 C C . LYS A 1 112 ? 10.707 1.096 -1.982 1.00 97.56 112 LYS A C 1
ATOM 878 O O . LYS A 1 112 ? 10.252 -0.003 -1.688 1.00 97.56 112 LYS A O 1
ATOM 883 N N . ASN A 1 113 ? 10.857 1.485 -3.246 1.00 96.62 113 ASN A N 1
ATOM 884 C CA . ASN A 1 113 ? 10.386 0.684 -4.374 1.00 96.62 113 ASN A CA 1
ATOM 885 C C . ASN A 1 113 ? 11.086 -0.675 -4.468 1.00 96.62 113 ASN A C 1
ATOM 887 O O . ASN A 1 113 ? 10.466 -1.651 -4.886 1.00 96.62 113 ASN A O 1
ATOM 891 N N . LYS A 1 114 ? 12.357 -0.782 -4.067 1.00 96.62 114 LYS A N 1
ATOM 892 C CA . LYS A 1 114 ? 13.049 -2.078 -3.978 1.00 96.62 114 LYS A CA 1
ATOM 893 C C . LYS A 1 114 ? 12.455 -2.975 -2.892 1.00 96.62 114 LYS A C 1
ATOM 895 O O . LYS A 1 114 ? 12.331 -4.173 -3.133 1.00 96.62 114 LYS A O 1
ATOM 900 N N . ARG A 1 115 ? 12.076 -2.394 -1.751 1.00 97.25 115 ARG A N 1
ATOM 901 C CA . ARG A 1 115 ? 11.598 -3.096 -0.549 1.00 97.25 115 ARG A CA 1
ATOM 902 C C . ARG A 1 115 ? 10.084 -3.315 -0.491 1.00 97.25 115 ARG A C 1
ATOM 904 O O . ARG A 1 115 ? 9.639 -4.057 0.375 1.00 97.25 115 ARG A O 1
ATOM 911 N N . LEU A 1 116 ? 9.302 -2.707 -1.385 1.00 97.69 116 LEU A N 1
ATOM 912 C CA . LEU A 1 116 ? 7.858 -2.945 -1.446 1.00 97.69 116 LEU A CA 1
ATOM 913 C C . LEU A 1 116 ? 7.542 -4.448 -1.613 1.00 97.69 116 LEU A C 1
ATOM 915 O O . LEU A 1 116 ? 8.203 -5.105 -2.428 1.00 97.69 116 LEU A O 1
ATOM 919 N N . PRO A 1 117 ? 6.518 -4.967 -0.904 1.00 97.88 117 PRO A N 1
ATOM 920 C CA . PRO A 1 117 ? 5.997 -6.316 -1.121 1.00 97.88 117 PRO A CA 1
ATOM 921 C C . PRO A 1 117 ? 5.616 -6.529 -2.589 1.00 97.88 117 PRO A C 1
ATOM 923 O O . PRO A 1 117 ? 5.051 -5.634 -3.220 1.00 97.88 117 PRO A O 1
ATOM 926 N N . LYS A 1 118 ? 5.946 -7.696 -3.145 1.00 96.56 118 LYS A N 1
ATOM 927 C CA . LYS A 1 118 ? 5.829 -7.972 -4.588 1.00 96.56 118 LYS A CA 1
ATOM 928 C C . LYS A 1 118 ? 5.203 -9.325 -4.934 1.00 96.56 118 LYS A C 1
ATOM 930 O O . LYS A 1 118 ? 4.866 -9.547 -6.090 1.00 96.56 118 LYS A O 1
ATOM 935 N N . ILE A 1 119 ? 5.076 -10.226 -3.968 1.00 96.81 119 ILE A N 1
ATOM 936 C CA . ILE A 1 119 ? 4.443 -11.540 -4.060 1.00 96.81 119 ILE A C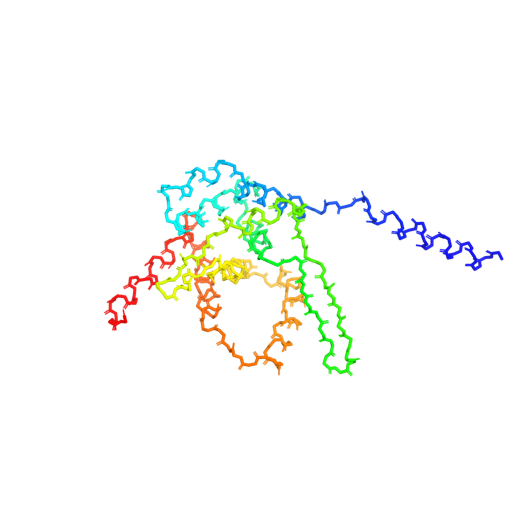A 1
ATOM 937 C C . ILE A 1 119 ? 3.144 -11.474 -3.255 1.00 96.81 119 ILE A C 1
ATOM 939 O O . ILE A 1 119 ? 3.094 -11.809 -2.073 1.00 96.81 119 ILE A O 1
ATOM 943 N N . ILE A 1 120 ? 2.100 -10.962 -3.899 1.00 95.69 120 ILE A N 1
ATOM 944 C CA . ILE A 1 120 ? 0.791 -10.714 -3.281 1.00 95.69 120 ILE A CA 1
ATOM 945 C C . ILE A 1 120 ? -0.180 -11.848 -3.609 1.00 95.69 120 ILE A C 1
ATOM 947 O O . ILE A 1 120 ? -1.003 -12.222 -2.776 1.00 95.69 120 ILE A O 1
ATOM 951 N N . PHE A 1 121 ? -0.052 -12.415 -4.806 1.00 94.88 121 PHE A N 1
ATOM 952 C CA . PHE A 1 121 ? -0.865 -13.502 -5.323 1.00 94.88 121 PHE A CA 1
ATOM 953 C C . PHE A 1 121 ? -0.027 -14.772 -5.503 1.00 94.88 121 PHE A C 1
ATOM 955 O O . PHE A 1 121 ? 1.197 -14.737 -5.634 1.00 94.88 121 PHE A O 1
ATOM 962 N N . TYR A 1 122 ? -0.690 -15.927 -5.560 1.00 91.19 122 TYR A N 1
ATOM 963 C CA . TYR A 1 122 ? -0.018 -17.202 -5.843 1.00 91.19 122 TYR A CA 1
ATOM 964 C C . TYR A 1 122 ? 0.657 -17.223 -7.231 1.00 91.19 122 TYR A C 1
ATOM 966 O O . TYR A 1 122 ? 1.675 -17.890 -7.415 1.00 91.19 122 TYR A O 1
ATOM 974 N N . ASP A 1 123 ? 0.096 -16.481 -8.192 1.00 92.38 123 ASP A N 1
ATOM 975 C CA . ASP A 1 123 ? 0.577 -16.324 -9.565 1.00 92.38 123 ASP A CA 1
ATOM 976 C C . ASP A 1 123 ? 1.394 -15.035 -9.769 1.00 92.38 123 ASP A C 1
ATOM 978 O O . ASP A 1 123 ? 1.611 -14.618 -10.912 1.00 92.38 123 ASP A O 1
ATOM 982 N N . SER A 1 124 ? 1.875 -14.408 -8.685 1.00 95.19 124 SER A N 1
ATOM 983 C CA . SER A 1 124 ? 2.728 -13.220 -8.764 1.00 95.19 124 SER A CA 1
ATOM 984 C C . SER A 1 124 ? 3.981 -13.465 -9.617 1.00 95.19 124 SER A C 1
ATOM 986 O O . SER A 1 124 ? 4.664 -14.488 -9.452 1.00 95.19 124 SER A O 1
ATOM 988 N N . PRO A 1 125 ? 4.366 -12.516 -10.494 1.00 94.81 125 PRO A N 1
ATOM 989 C CA . PRO A 1 125 ? 5.609 -12.616 -11.245 1.00 94.81 125 PRO A CA 1
ATOM 990 C C . PRO A 1 125 ? 6.825 -12.711 -10.315 1.00 94.81 125 PRO A C 1
ATOM 992 O O . PRO A 1 125 ? 7.005 -11.908 -9.405 1.00 94.81 125 PRO A O 1
ATOM 995 N N . LYS A 1 126 ? 7.736 -13.650 -10.593 1.00 93.38 126 LYS A N 1
ATOM 996 C CA . LYS A 1 126 ? 8.958 -13.851 -9.787 1.00 93.38 126 LYS A CA 1
ATOM 997 C C . LYS A 1 126 ? 10.086 -12.853 -10.089 1.00 93.38 126 LYS A C 1
ATOM 999 O O . LYS A 1 126 ? 11.201 -13.020 -9.599 1.00 93.38 126 LYS A O 1
ATOM 1004 N N . ASN A 1 127 ? 9.827 -11.843 -10.918 1.00 94.19 127 ASN A N 1
ATOM 1005 C CA . ASN A 1 127 ? 10.822 -10.836 -11.285 1.00 94.19 127 ASN A CA 1
ATOM 1006 C C . ASN A 1 127 ? 11.029 -9.800 -10.151 1.00 94.19 127 ASN A C 1
ATOM 1008 O O . ASN A 1 127 ? 10.494 -9.921 -9.044 1.00 94.19 127 ASN A O 1
ATOM 1012 N N . GLU A 1 128 ? 11.876 -8.795 -10.378 1.00 91.88 128 GLU A N 1
ATOM 1013 C CA . GLU A 1 128 ? 12.169 -7.767 -9.365 1.00 91.88 128 GLU A CA 1
ATOM 1014 C C . GLU A 1 128 ? 10.976 -6.851 -9.054 1.00 91.88 128 GLU A C 1
ATOM 1016 O O . GLU A 1 128 ? 10.882 -6.313 -7.944 1.00 91.88 128 GLU A O 1
ATOM 1021 N N . PHE A 1 129 ? 10.071 -6.689 -10.020 1.00 93.00 129 PHE A N 1
ATOM 1022 C CA . PHE A 1 129 ? 8.899 -5.832 -9.903 1.00 93.00 129 PHE A CA 1
ATOM 1023 C C . PHE A 1 129 ? 7.737 -6.547 -9.200 1.00 93.00 129 PHE A C 1
ATOM 1025 O O . PHE A 1 129 ? 7.187 -5.996 -8.255 1.00 93.00 129 PHE A O 1
ATOM 1032 N N . GLY A 1 130 ? 7.425 -7.785 -9.591 1.00 95.00 130 GLY A N 1
ATOM 1033 C CA . GLY A 1 130 ? 6.297 -8.562 -9.072 1.00 95.00 130 GLY A CA 1
ATOM 1034 C C . GLY A 1 130 ? 4.971 -7.816 -9.225 1.00 95.00 130 GLY A C 1
ATOM 1035 O O . GLY A 1 130 ? 4.679 -7.323 -10.308 1.00 95.00 130 GLY A O 1
ATOM 1036 N N . ASP A 1 131 ? 4.209 -7.729 -8.138 1.00 95.62 131 ASP A N 1
ATOM 1037 C CA . ASP A 1 131 ? 2.892 -7.086 -8.047 1.00 95.62 131 ASP A CA 1
ATOM 1038 C C . ASP A 1 131 ? 2.909 -5.795 -7.198 1.00 95.62 131 ASP A C 1
ATOM 1040 O O . ASP A 1 131 ? 1.924 -5.449 -6.549 1.00 95.62 131 ASP A O 1
ATOM 1044 N N . LYS A 1 132 ? 4.034 -5.068 -7.152 1.00 95.75 132 LYS A N 1
ATOM 1045 C CA . LYS A 1 132 ? 4.177 -3.859 -6.310 1.00 95.75 132 LYS A CA 1
ATOM 1046 C C . LYS A 1 132 ? 3.104 -2.798 -6.573 1.00 95.75 132 LYS A C 1
ATOM 1048 O O . LYS A 1 132 ? 2.631 -2.158 -5.639 1.00 95.75 132 LYS A O 1
ATOM 1053 N N . ASP A 1 133 ? 2.726 -2.609 -7.832 1.00 92.31 133 ASP A N 1
ATOM 1054 C CA . ASP A 1 133 ? 1.680 -1.677 -8.266 1.00 92.31 133 ASP A CA 1
ATOM 1055 C C . ASP A 1 133 ? 0.283 -2.079 -7.777 1.00 92.31 133 ASP A C 1
ATOM 1057 O O . ASP A 1 133 ? -0.536 -1.210 -7.477 1.00 92.31 133 ASP A O 1
ATOM 1061 N N . LYS A 1 134 ? 0.027 -3.379 -7.591 1.00 94.44 134 LYS A N 1
ATOM 1062 C CA . LYS A 1 134 ? -1.274 -3.898 -7.136 1.00 94.44 134 LYS A CA 1
ATOM 1063 C C . LYS A 1 134 ? -1.623 -3.453 -5.717 1.00 94.44 134 LYS A C 1
ATOM 1065 O O . LYS A 1 134 ? -2.797 -3.409 -5.357 1.00 94.44 134 LYS A O 1
ATOM 1070 N N . LEU A 1 135 ? -0.633 -3.068 -4.909 1.00 96.50 135 LEU A N 1
ATOM 1071 C CA . LEU A 1 135 ? -0.884 -2.470 -3.596 1.00 96.50 135 LEU A CA 1
ATOM 1072 C C . LEU A 1 135 ? -1.661 -1.154 -3.710 1.00 96.50 135 LEU A C 1
ATOM 1074 O O . LEU A 1 135 ? -2.525 -0.893 -2.875 1.00 96.50 135 LEU A O 1
ATOM 1078 N N . ALA A 1 136 ? -1.375 -0.336 -4.728 1.00 93.56 136 ALA A N 1
ATOM 1079 C CA . ALA A 1 136 ? -2.051 0.947 -4.910 1.00 93.56 136 ALA A CA 1
ATOM 1080 C C . ALA A 1 136 ? -3.520 0.736 -5.302 1.00 93.56 136 ALA A C 1
ATOM 1082 O O . ALA A 1 136 ? -4.398 1.376 -4.731 1.00 93.56 136 ALA A O 1
ATOM 1083 N N . HIS A 1 137 ? -3.785 -0.238 -6.180 1.00 91.75 137 HIS A N 1
ATOM 1084 C CA . HIS A 1 137 ? -5.132 -0.717 -6.512 1.00 91.75 137 HIS A CA 1
ATOM 1085 C C . HIS A 1 137 ? -5.896 -1.181 -5.267 1.00 91.75 137 HIS A C 1
ATOM 1087 O O . HIS A 1 137 ? -6.995 -0.708 -4.972 1.00 91.75 137 HIS A O 1
ATOM 1093 N N . PHE A 1 138 ? -5.272 -2.053 -4.469 1.00 97.00 138 PHE A N 1
ATOM 1094 C CA . PHE A 1 138 ? -5.866 -2.575 -3.243 1.00 97.00 138 PHE A CA 1
ATOM 1095 C C . PHE A 1 138 ? -6.226 -1.463 -2.245 1.00 97.00 138 PHE A C 1
ATOM 1097 O O . PHE A 1 138 ? -7.369 -1.393 -1.790 1.00 97.00 138 PHE A O 1
ATOM 1104 N N . PHE A 1 139 ? -5.288 -0.574 -1.903 1.00 97.19 139 PHE A N 1
ATOM 1105 C CA . PHE A 1 139 ? -5.551 0.478 -0.915 1.00 97.19 139 PHE A CA 1
ATOM 1106 C C . PHE A 1 139 ? -6.461 1.589 -1.447 1.00 97.19 139 PHE A C 1
ATOM 1108 O O . PHE A 1 139 ? -7.309 2.062 -0.692 1.00 97.19 139 PHE A O 1
ATOM 1115 N N . GLY A 1 140 ? -6.371 1.936 -2.734 1.00 92.19 140 GLY A N 1
ATOM 1116 C CA . GLY A 1 140 ? -7.270 2.901 -3.369 1.00 92.19 140 GLY A CA 1
ATOM 1117 C C . GLY A 1 140 ? -8.713 2.406 -3.382 1.00 92.19 140 GLY A C 1
ATOM 1118 O O . GLY A 1 140 ? -9.624 3.099 -2.930 1.00 92.19 140 GLY A O 1
ATOM 1119 N N . SER A 1 141 ? -8.926 1.155 -3.792 1.00 90.12 141 SER A N 1
ATOM 1120 C CA . SER A 1 141 ? -10.250 0.530 -3.758 1.00 90.12 141 SER A CA 1
ATOM 1121 C C . SER A 1 141 ? -10.782 0.348 -2.331 1.00 90.12 141 SER A C 1
ATOM 1123 O O . SER A 1 141 ? -11.985 0.495 -2.097 1.00 90.12 141 SER A O 1
ATOM 1125 N N . ALA A 1 142 ? -9.905 0.074 -1.358 1.00 95.75 142 ALA A N 1
ATOM 1126 C CA . ALA A 1 142 ? -10.272 0.022 0.056 1.00 95.75 142 ALA A CA 1
ATOM 1127 C C . ALA A 1 142 ? -10.688 1.389 0.601 1.00 95.75 142 ALA A C 1
ATOM 1129 O O . ALA A 1 142 ? -11.709 1.467 1.284 1.00 95.75 142 ALA A O 1
ATOM 1130 N N . TYR A 1 143 ? -9.947 2.451 0.272 1.00 93.25 143 TYR A N 1
ATOM 1131 C CA . TYR A 1 143 ? -10.303 3.823 0.623 1.00 93.25 143 TYR A CA 1
ATOM 1132 C C . TYR A 1 143 ? -11.685 4.170 0.082 1.00 93.25 143 TYR A C 1
ATOM 1134 O O . TYR A 1 143 ? -12.569 4.523 0.854 1.00 93.25 143 TYR A O 1
ATOM 1142 N N . LEU A 1 144 ? -11.918 3.973 -1.220 1.00 87.88 144 LEU A N 1
ATOM 1143 C CA . LEU A 1 144 ? -13.212 4.275 -1.829 1.00 87.88 144 LEU A CA 1
ATOM 1144 C C . LEU A 1 144 ? -14.340 3.511 -1.134 1.00 87.88 144 LEU A C 1
ATOM 1146 O O . LEU A 1 144 ? -15.355 4.100 -0.775 1.00 87.88 144 LEU A O 1
ATOM 1150 N N . ALA A 1 145 ? -14.165 2.212 -0.885 1.00 88.50 145 ALA A N 1
ATOM 1151 C CA . ALA A 1 145 ? -15.178 1.397 -0.223 1.00 88.50 145 ALA A CA 1
ATOM 1152 C C . ALA A 1 145 ? -15.439 1.820 1.235 1.00 88.50 145 ALA A C 1
ATOM 1154 O O . ALA A 1 145 ? -16.599 1.858 1.665 1.00 88.50 145 ALA A O 1
ATOM 1155 N N . TYR A 1 146 ? -14.389 2.151 1.990 1.00 92.00 146 TYR A N 1
ATOM 1156 C CA . TYR A 1 146 ? -14.479 2.605 3.378 1.00 92.00 146 TYR A CA 1
ATOM 1157 C C . TYR A 1 146 ? -15.108 4.005 3.469 1.00 92.00 146 TYR A C 1
ATOM 1159 O O . TYR A 1 146 ? -16.093 4.199 4.179 1.00 92.00 146 TYR A O 1
ATOM 1167 N N . SER A 1 147 ? -14.636 4.945 2.659 1.00 85.12 147 SER A N 1
ATOM 1168 C CA . SER A 1 147 ? -15.009 6.364 2.691 1.00 85.12 147 SER A CA 1
ATOM 1169 C C . SER A 1 147 ? -16.224 6.702 1.828 1.00 85.12 147 SER A C 1
ATOM 1171 O O . SER A 1 147 ? -16.549 7.869 1.659 1.00 85.12 147 SER A O 1
ATOM 1173 N N . SER A 1 148 ? -16.933 5.694 1.298 1.00 67.62 148 SER A N 1
ATOM 1174 C CA . SER A 1 148 ? -18.203 5.841 0.566 1.00 67.62 148 SER A CA 1
ATOM 1175 C C . SER A 1 148 ? -19.338 6.419 1.436 1.00 67.62 148 SER A C 1
ATOM 1177 O O . SER A 1 148 ? -20.304 5.733 1.771 1.00 67.62 148 SER A O 1
ATOM 1179 N N . SER A 1 149 ? -19.221 7.696 1.778 1.00 57.25 149 SER A N 1
ATOM 1180 C CA . SER A 1 149 ? -20.276 8.696 1.874 1.00 57.25 149 SER A CA 1
ATOM 1181 C C . SER A 1 149 ? -19.906 9.751 0.832 1.00 57.25 149 SER A C 1
ATOM 1183 O O . SER A 1 149 ? -18.793 10.253 0.864 1.00 57.25 149 SER A O 1
ATOM 1185 N N . TRP A 1 150 ? -20.801 10.022 -0.118 1.00 50.53 150 TRP A N 1
ATOM 1186 C CA . TRP A 1 150 ? -20.639 10.732 -1.404 1.00 50.53 150 TRP A CA 1
ATOM 1187 C C . TRP A 1 150 ? -19.716 11.978 -1.519 1.00 50.53 150 TRP A C 1
ATOM 1189 O O . TRP A 1 150 ? -19.513 12.446 -2.636 1.00 50.53 150 TRP A O 1
ATOM 1199 N N . PHE A 1 151 ? -19.169 12.530 -0.435 1.00 45.84 151 PHE A N 1
ATOM 1200 C CA . PHE A 1 151 ? -18.427 13.794 -0.405 1.00 45.84 151 PHE A CA 1
ATOM 1201 C C . PHE A 1 151 ? -16.895 13.683 -0.560 1.00 45.84 151 PHE A C 1
ATOM 1203 O O . PHE A 1 151 ? -16.316 14.605 -1.123 1.00 45.84 151 PHE A O 1
ATOM 1210 N N . ASP A 1 152 ? -16.246 12.578 -0.171 1.00 52.81 152 ASP A N 1
ATOM 1211 C CA . ASP A 1 152 ? -14.762 12.470 -0.178 1.00 52.81 152 ASP A CA 1
ATOM 1212 C C . ASP A 1 152 ? -14.162 11.918 -1.488 1.00 52.81 152 ASP A C 1
ATOM 1214 O O . ASP A 1 152 ? -12.955 11.758 -1.648 1.00 52.81 152 ASP A O 1
ATOM 1218 N N . ILE A 1 153 ? -15.014 11.596 -2.458 1.00 52.69 153 ILE A N 1
ATOM 1219 C CA . ILE A 1 153 ? -14.643 10.795 -3.630 1.00 52.69 153 ILE A CA 1
ATOM 1220 C C . ILE A 1 153 ? -14.148 11.668 -4.806 1.00 52.69 153 ILE A C 1
ATOM 1222 O O . ILE A 1 153 ? -13.426 11.195 -5.686 1.00 52.69 153 ILE A O 1
ATOM 1226 N N . THR A 1 154 ? -14.519 12.948 -4.845 1.00 46.94 154 THR A N 1
ATOM 1227 C CA . THR A 1 154 ? -14.364 13.822 -6.023 1.00 46.94 154 THR A CA 1
ATOM 1228 C C . THR A 1 154 ? -12.915 14.193 -6.351 1.00 46.94 154 THR A C 1
ATOM 1230 O O . THR A 1 154 ? -12.588 14.315 -7.530 1.00 46.94 154 THR A O 1
ATOM 1233 N N . GLU A 1 155 ? -12.033 14.323 -5.357 1.00 51.81 155 GLU A N 1
ATOM 1234 C CA . GLU A 1 155 ? -10.627 14.713 -5.571 1.00 51.81 155 GLU A CA 1
ATOM 1235 C C . GLU A 1 155 ? -9.770 13.555 -6.123 1.00 51.81 155 GLU A C 1
ATOM 1237 O O . GLU A 1 155 ? -8.882 13.768 -6.948 1.00 51.81 155 GLU A O 1
ATOM 1242 N N . ILE A 1 156 ? -10.089 12.310 -5.751 1.00 54.25 156 ILE A N 1
ATOM 1243 C CA . ILE A 1 156 ? -9.391 11.099 -6.223 1.00 54.25 156 ILE A CA 1
ATOM 1244 C C . ILE A 1 156 ? -9.914 10.652 -7.578 1.00 54.25 156 ILE A C 1
ATOM 1246 O O . ILE A 1 156 ? -9.128 10.307 -8.459 1.00 54.25 156 ILE A O 1
ATOM 1250 N N . ILE A 1 157 ? -11.238 10.673 -7.756 1.00 56.88 157 ILE A N 1
ATOM 1251 C CA . ILE A 1 157 ? -11.869 10.267 -9.011 1.00 56.88 157 ILE A CA 1
ATOM 1252 C C . ILE A 1 157 ? -11.396 11.148 -10.164 1.00 56.88 157 ILE A C 1
ATOM 1254 O O . ILE A 1 157 ? -11.167 10.604 -11.228 1.00 56.88 157 ILE A O 1
ATOM 1258 N N . GLY A 1 158 ? -11.165 12.452 -9.983 1.00 51.12 158 GLY A N 1
ATOM 1259 C CA . GLY A 1 158 ? -10.671 13.300 -11.077 1.00 51.12 158 GLY A CA 1
ATOM 1260 C C . GLY A 1 158 ? -9.327 12.833 -11.655 1.00 51.12 158 GLY A C 1
ATOM 1261 O O . GLY A 1 158 ? -9.200 12.675 -12.863 1.00 51.12 158 GLY A O 1
ATOM 1262 N N . ILE A 1 159 ? -8.350 12.544 -10.787 1.00 52.59 159 ILE A N 1
ATOM 1263 C CA . ILE A 1 159 ? -7.000 12.118 -11.199 1.00 52.59 159 ILE A CA 1
ATOM 1264 C C . ILE A 1 159 ? -7.003 10.668 -11.700 1.00 52.59 159 ILE A C 1
ATOM 1266 O O . ILE A 1 159 ? -6.322 10.348 -12.671 1.00 52.59 159 ILE A O 1
ATOM 1270 N N . PHE A 1 160 ? -7.765 9.784 -11.048 1.00 55.19 160 PHE A N 1
ATOM 1271 C CA . PHE A 1 160 ? -7.819 8.376 -11.432 1.00 55.19 160 PHE A CA 1
ATOM 1272 C C . PHE A 1 160 ? -8.706 8.126 -12.653 1.00 55.19 160 PHE A C 1
ATOM 1274 O O . PHE A 1 160 ? -8.312 7.319 -13.475 1.00 55.19 160 PHE A O 1
ATOM 1281 N N . VAL A 1 161 ? -9.852 8.793 -12.826 1.00 50.75 161 VAL A N 1
ATOM 1282 C CA . VAL A 1 161 ? -10.745 8.577 -13.984 1.00 50.75 161 VAL A CA 1
ATOM 1283 C C . VAL A 1 161 ? -10.077 8.971 -15.290 1.00 50.75 161 VAL A C 1
ATOM 1285 O O . VAL A 1 161 ? -10.197 8.212 -16.244 1.00 50.75 161 VAL A O 1
ATOM 1288 N N . GLU A 1 162 ? -9.332 10.077 -15.341 1.00 48.25 162 GLU A N 1
ATOM 1289 C CA . GLU A 1 162 ? -8.630 10.463 -16.574 1.00 48.25 162 GLU A CA 1
ATOM 1290 C C . GLU A 1 162 ? -7.558 9.426 -16.979 1.00 48.25 162 GLU A C 1
ATOM 1292 O O . GLU A 1 162 ? -7.521 9.012 -18.138 1.00 48.25 162 GLU A O 1
ATOM 1297 N N . ASP A 1 163 ? -6.749 8.919 -16.037 1.00 51.31 163 ASP A N 1
ATOM 1298 C CA . ASP A 1 163 ? -5.745 7.867 -16.307 1.00 51.31 163 ASP A CA 1
ATOM 1299 C C . ASP A 1 163 ? -6.390 6.487 -16.565 1.00 51.31 163 ASP A C 1
ATOM 1301 O O . ASP A 1 163 ? -5.903 5.699 -17.383 1.00 51.31 163 ASP A O 1
ATOM 1305 N N . PHE A 1 164 ? -7.519 6.189 -15.909 1.00 52.41 164 PHE A N 1
ATOM 1306 C CA . PHE A 1 164 ? -8.267 4.942 -16.089 1.00 52.41 164 PHE A CA 1
ATOM 1307 C C . PHE A 1 164 ? -8.954 4.899 -17.457 1.00 52.41 164 PHE A C 1
ATOM 1309 O O . PHE A 1 164 ? -8.879 3.871 -18.129 1.00 52.41 164 PHE A O 1
ATOM 1316 N N . GLU A 1 165 ? -9.569 5.997 -17.907 1.00 48.47 165 GLU A N 1
ATOM 1317 C CA . GLU A 1 165 ? -10.177 6.108 -19.238 1.00 48.47 165 GLU A CA 1
ATOM 1318 C C . GLU A 1 165 ? -9.121 6.016 -20.347 1.00 48.47 165 GLU A C 1
ATOM 1320 O O . GLU A 1 165 ? -9.314 5.277 -21.312 1.00 48.47 165 GLU A O 1
ATOM 1325 N N . GLU A 1 166 ? -7.971 6.679 -20.204 1.00 50.81 166 GLU A N 1
ATOM 1326 C CA . GLU A 1 166 ? -6.916 6.682 -21.223 1.00 50.81 166 GLU A CA 1
ATOM 1327 C C . GLU A 1 166 ? -6.215 5.320 -21.369 1.00 50.81 166 GLU A C 1
ATOM 1329 O O . GLU A 1 166 ? -6.065 4.811 -22.488 1.00 50.81 166 GLU A O 1
ATOM 1334 N N . LYS A 1 167 ? -5.825 4.679 -20.257 1.00 47.53 167 LYS A N 1
ATOM 1335 C CA . LYS A 1 167 ? -5.196 3.346 -20.293 1.00 47.53 167 LYS A CA 1
ATOM 1336 C C . LYS A 1 167 ? -6.148 2.281 -20.831 1.00 47.53 167 LYS A C 1
ATOM 1338 O O . LYS A 1 167 ? -5.712 1.428 -21.608 1.00 47.53 167 LYS A O 1
ATOM 1343 N N . PHE A 1 168 ? -7.442 2.359 -20.503 1.00 39.53 168 PHE A N 1
ATOM 1344 C CA . PHE A 1 168 ? -8.449 1.463 -21.079 1.00 39.53 168 PHE A CA 1
ATOM 1345 C C . PHE A 1 168 ? -8.672 1.699 -22.576 1.00 39.53 168 PHE A C 1
ATOM 1347 O O . PHE A 1 168 ? -8.856 0.728 -23.313 1.00 39.53 168 PHE A O 1
ATOM 1354 N N . TYR A 1 169 ? -8.643 2.951 -23.043 1.00 44.09 169 TYR A N 1
ATOM 1355 C CA . TYR A 1 169 ? -8.894 3.265 -24.453 1.00 44.09 169 TYR A CA 1
ATOM 1356 C C . TYR A 1 169 ? -7.679 2.992 -25.359 1.00 44.09 169 TYR A C 1
ATOM 1358 O O . TYR A 1 169 ? -7.858 2.663 -26.532 1.00 44.09 169 TYR A O 1
ATOM 1366 N N . VAL A 1 170 ? -6.446 3.099 -24.840 1.00 45.38 170 VAL A N 1
ATOM 1367 C CA . VAL A 1 170 ? -5.210 3.080 -25.655 1.00 45.38 170 VAL A CA 1
ATOM 1368 C C . VAL A 1 170 ? -4.355 1.813 -25.474 1.00 45.38 170 VAL A C 1
ATOM 1370 O O . VAL A 1 170 ? -3.616 1.453 -26.393 1.00 45.38 170 VAL A O 1
ATOM 1373 N N . GLN A 1 171 ? -4.449 1.082 -24.355 1.00 38.75 171 GLN A N 1
ATOM 1374 C CA . GLN A 1 171 ? -3.644 -0.129 -24.110 1.00 38.75 171 GLN A CA 1
ATOM 1375 C C . GLN A 1 171 ? -4.470 -1.272 -23.510 1.00 38.75 171 GLN A C 1
ATOM 1377 O O . GLN A 1 171 ? -4.330 -1.659 -22.354 1.00 38.75 171 GLN A O 1
ATOM 1382 N N . SER A 1 172 ? -5.312 -1.886 -24.335 1.00 40.09 172 SER A N 1
ATOM 1383 C CA . SER A 1 172 ? -6.131 -3.041 -23.967 1.00 40.09 172 SER A CA 1
ATOM 1384 C C . SER A 1 172 ? -5.318 -4.341 -23.831 1.00 40.09 172 SER A C 1
ATOM 1386 O O . SER A 1 172 ? -5.406 -5.268 -24.636 1.00 40.09 172 SER A O 1
ATOM 1388 N N . LYS A 1 173 ? -4.573 -4.462 -22.730 1.00 53.34 173 LYS A N 1
ATOM 1389 C CA . LYS A 1 173 ? -4.451 -5.735 -22.007 1.00 53.34 173 LYS A CA 1
ATOM 1390 C C . LYS A 1 173 ? -4.859 -5.486 -20.566 1.00 53.34 173 LYS A C 1
ATOM 1392 O O . LYS A 1 173 ? -4.037 -5.119 -19.741 1.00 53.34 173 LYS A O 1
ATOM 1397 N N . VAL A 1 174 ? -6.144 -5.695 -20.297 1.00 64.81 174 VAL A N 1
ATOM 1398 C CA . VAL A 1 174 ? -6.691 -5.747 -18.941 1.00 64.81 174 VAL A CA 1
ATOM 1399 C C . VAL A 1 174 ? -5.839 -6.712 -18.110 1.00 64.81 174 VAL A C 1
ATOM 1401 O O . VAL A 1 174 ? -5.811 -7.911 -18.403 1.00 64.81 174 VAL A O 1
ATOM 1404 N N . ASP A 1 175 ? -5.126 -6.209 -17.101 1.00 79.75 175 ASP A N 1
ATOM 1405 C CA . ASP A 1 175 ? -4.427 -7.068 -16.147 1.00 79.75 175 ASP A CA 1
ATOM 1406 C C . ASP A 1 175 ? -5.448 -7.571 -15.122 1.00 79.75 175 ASP A C 1
ATOM 1408 O O . ASP A 1 175 ? -5.967 -6.829 -14.291 1.00 79.75 175 ASP A O 1
ATOM 1412 N N . LEU A 1 176 ? -5.757 -8.868 -15.175 1.00 85.00 176 LEU A N 1
ATOM 1413 C CA . LEU A 1 176 ? -6.689 -9.489 -14.235 1.00 85.00 176 LEU A CA 1
ATOM 1414 C C . LEU A 1 176 ? -6.223 -9.350 -12.776 1.00 85.00 176 LEU A C 1
ATOM 1416 O O . LEU A 1 176 ? -7.062 -9.413 -11.878 1.00 85.00 176 LEU A O 1
ATOM 1420 N N . ARG A 1 177 ? -4.920 -9.165 -12.517 1.00 88.50 177 ARG A N 1
ATOM 1421 C CA . ARG A 1 177 ? -4.409 -8.918 -11.160 1.00 88.50 177 ARG A CA 1
ATOM 1422 C C . ARG A 1 177 ? -4.776 -7.529 -10.637 1.00 88.50 177 ARG A C 1
ATOM 1424 O O . ARG A 1 177 ? -5.016 -7.435 -9.437 1.00 88.50 177 ARG A O 1
ATOM 1431 N N . ASP A 1 178 ? -4.918 -6.515 -11.495 1.00 87.00 178 ASP A N 1
ATOM 1432 C CA . ASP A 1 178 ? -5.439 -5.194 -11.092 1.00 87.00 178 ASP A CA 1
ATOM 1433 C C . ASP A 1 178 ? -6.875 -5.331 -10.599 1.00 87.00 178 ASP A C 1
ATOM 1435 O O . ASP A 1 178 ? -7.180 -5.008 -9.455 1.00 87.00 178 ASP A O 1
ATOM 1439 N N . ILE A 1 179 ? -7.727 -5.972 -11.407 1.00 83.94 179 ILE A N 1
ATOM 1440 C CA . ILE A 1 179 ? -9.132 -6.224 -11.057 1.00 83.94 179 ILE A CA 1
ATOM 1441 C C . ILE A 1 179 ? -9.247 -7.033 -9.757 1.00 83.94 179 ILE A C 1
ATOM 1443 O O . ILE A 1 179 ? -10.121 -6.776 -8.926 1.00 83.94 179 ILE A O 1
ATOM 1447 N N . ARG A 1 180 ? -8.390 -8.043 -9.558 1.00 90.56 180 ARG A N 1
ATOM 1448 C CA . ARG A 1 180 ? -8.362 -8.815 -8.304 1.00 90.56 180 ARG A CA 1
ATOM 1449 C C . ARG A 1 180 ? -7.977 -7.928 -7.124 1.00 90.56 180 ARG A C 1
ATOM 1451 O O . ARG A 1 180 ? -8.658 -7.983 -6.104 1.00 90.56 180 ARG A O 1
ATOM 1458 N N . ALA A 1 181 ? -6.921 -7.128 -7.253 1.00 94.00 181 ALA A N 1
ATOM 1459 C CA . ALA A 1 181 ? -6.475 -6.226 -6.199 1.00 94.00 181 ALA A CA 1
ATOM 1460 C C . ALA A 1 181 ? -7.557 -5.202 -5.835 1.00 94.00 181 ALA A C 1
ATOM 1462 O O . ALA A 1 181 ? -7.843 -5.036 -4.651 1.00 94.00 181 ALA A O 1
ATOM 1463 N N . ASP A 1 182 ? -8.229 -4.620 -6.829 1.00 88.06 182 ASP A N 1
ATOM 1464 C CA . ASP A 1 182 ? -9.342 -3.689 -6.630 1.00 88.06 182 ASP A CA 1
ATOM 1465 C C . ASP A 1 182 ? -10.503 -4.343 -5.871 1.00 88.06 182 ASP A C 1
ATOM 1467 O O . ASP A 1 182 ? -10.992 -3.819 -4.867 1.00 88.06 182 ASP A O 1
ATOM 1471 N N . ASN A 1 183 ? -10.912 -5.545 -6.286 1.00 88.50 183 ASN A N 1
ATOM 1472 C CA . ASN A 1 183 ? -11.983 -6.285 -5.617 1.00 88.50 183 ASN A CA 1
ATOM 1473 C C . ASN A 1 183 ? -11.630 -6.645 -4.166 1.00 88.50 183 ASN A C 1
ATOM 1475 O O . ASN A 1 183 ? -12.468 -6.501 -3.273 1.00 88.50 183 ASN A O 1
ATOM 1479 N N . LEU A 1 184 ? -10.400 -7.098 -3.910 1.00 96.75 184 LEU A N 1
ATOM 1480 C CA . LEU A 1 184 ? -9.936 -7.399 -2.553 1.00 96.75 184 LEU A CA 1
ATOM 1481 C C . LEU A 1 184 ? -9.840 -6.132 -1.701 1.00 96.75 184 LEU A C 1
ATOM 1483 O O . LEU A 1 184 ? -10.233 -6.159 -0.537 1.00 96.75 184 LEU A O 1
ATOM 1487 N N . GLY A 1 185 ? -9.406 -5.017 -2.288 1.00 96.75 185 GLY A N 1
ATOM 1488 C CA . GLY A 1 185 ? -9.433 -3.705 -1.654 1.00 96.75 185 GLY A CA 1
ATOM 1489 C C . GLY A 1 185 ? -10.846 -3.315 -1.239 1.00 96.75 185 GLY A C 1
ATOM 1490 O O . GLY A 1 185 ? -11.094 -2.988 -0.081 1.00 96.75 185 GLY A O 1
ATOM 1491 N N . ASN A 1 186 ? -11.814 -3.455 -2.145 1.00 93.44 186 ASN A N 1
ATOM 1492 C CA . ASN A 1 186 ? -13.220 -3.176 -1.862 1.00 93.44 186 ASN A CA 1
ATOM 1493 C C . ASN A 1 186 ? -13.766 -4.024 -0.698 1.00 93.44 186 ASN A C 1
ATOM 1495 O O . ASN A 1 186 ? -14.443 -3.501 0.190 1.00 93.44 186 ASN A O 1
ATOM 1499 N N . ILE A 1 187 ? -13.444 -5.323 -0.681 1.00 95.75 187 ILE A N 1
ATOM 1500 C CA . ILE A 1 187 ? -13.800 -6.238 0.414 1.00 95.75 187 ILE A CA 1
ATOM 1501 C C . ILE A 1 187 ? -13.160 -5.778 1.725 1.00 95.75 187 ILE A C 1
ATOM 1503 O O . ILE A 1 187 ? -13.849 -5.713 2.741 1.00 95.75 187 ILE A O 1
ATOM 1507 N N . PHE A 1 188 ? -11.873 -5.426 1.705 1.00 98.31 188 PHE A N 1
ATOM 1508 C CA . PHE A 1 188 ? -11.150 -4.942 2.878 1.00 98.31 188 PHE A CA 1
ATOM 1509 C C . PHE A 1 188 ? -11.764 -3.656 3.443 1.00 98.31 188 PHE A C 1
ATOM 1511 O O . PHE A 1 188 ? -12.093 -3.606 4.627 1.00 98.31 188 PHE A O 1
ATOM 1518 N N . GLY A 1 189 ? -12.013 -2.655 2.596 1.00 96.25 189 GLY A N 1
ATOM 1519 C CA . GLY A 1 189 ? -12.638 -1.394 3.000 1.00 96.25 189 GLY A CA 1
ATOM 1520 C C . GLY A 1 189 ? -14.041 -1.578 3.586 1.00 96.25 189 GLY A C 1
ATOM 1521 O O . GLY A 1 189 ? -14.379 -0.954 4.589 1.00 96.25 189 GLY A O 1
ATOM 1522 N N . LYS A 1 190 ? -14.852 -2.487 3.027 1.00 94.62 190 LYS A N 1
ATOM 1523 C CA . LYS A 1 190 ? -16.156 -2.859 3.610 1.00 94.62 190 LYS A CA 1
ATOM 1524 C C . LYS A 1 190 ? -16.003 -3.575 4.951 1.00 94.62 190 LYS A C 1
ATOM 1526 O O . LYS A 1 190 ? -16.701 -3.230 5.897 1.00 94.62 190 LYS A O 1
ATOM 1531 N N . ALA A 1 191 ? -15.083 -4.533 5.051 1.00 97.06 191 ALA A N 1
ATOM 1532 C CA . ALA A 1 191 ? -14.840 -5.278 6.285 1.00 97.06 191 ALA A CA 1
ATOM 1533 C C . ALA A 1 191 ? -14.384 -4.363 7.433 1.00 97.06 191 ALA A C 1
ATOM 1535 O O . ALA A 1 191 ? -14.785 -4.575 8.574 1.00 97.06 191 ALA A O 1
ATOM 1536 N N . LEU A 1 192 ? -13.615 -3.313 7.131 1.00 97.44 192 LEU A N 1
ATOM 1537 C CA . LEU A 1 192 ? -13.178 -2.313 8.109 1.00 97.44 192 LEU A CA 1
ATOM 1538 C C . LEU A 1 192 ? -14.326 -1.498 8.722 1.00 97.44 192 LEU A C 1
ATOM 1540 O O . LEU A 1 192 ? -14.186 -1.040 9.856 1.00 97.44 192 LEU A O 1
ATOM 1544 N N . LYS A 1 193 ? -15.461 -1.342 8.021 1.00 94.25 193 LYS A N 1
ATOM 1545 C CA . LYS A 1 193 ? -16.667 -0.701 8.584 1.00 94.25 193 LYS A CA 1
ATOM 1546 C C . LYS A 1 193 ? -17.290 -1.537 9.698 1.00 94.25 193 LYS A C 1
ATOM 1548 O O . LYS A 1 193 ? -17.763 -0.983 10.683 1.00 94.25 193 LYS A O 1
ATOM 1553 N N . GLU A 1 194 ? -17.255 -2.857 9.544 1.00 95.62 194 GLU A N 1
ATOM 1554 C CA . GLU A 1 194 ? -17.805 -3.808 10.514 1.00 95.62 194 GLU A CA 1
ATOM 1555 C C . GLU A 1 194 ? -16.805 -4.120 11.636 1.00 95.62 194 GLU A C 1
ATOM 1557 O O . GLU A 1 194 ? -17.175 -4.301 12.795 1.00 95.62 194 GLU A O 1
ATOM 1562 N N . ASN A 1 195 ? -15.512 -4.188 11.305 1.00 97.25 195 ASN A N 1
ATOM 1563 C CA . ASN A 1 195 ? -14.444 -4.492 12.246 1.00 97.25 195 ASN A CA 1
ATOM 1564 C C . ASN A 1 195 ? -13.156 -3.734 11.893 1.00 97.25 195 ASN A C 1
ATOM 1566 O O . ASN A 1 195 ? -12.394 -4.120 11.007 1.00 97.25 195 ASN A O 1
ATOM 1570 N N . ARG A 1 196 ? -12.854 -2.701 12.684 1.00 96.69 196 ARG A N 1
ATOM 1571 C CA . ARG A 1 196 ? -11.676 -1.829 12.519 1.00 96.69 196 ARG A CA 1
ATOM 1572 C C . ARG A 1 196 ? -10.323 -2.536 12.687 1.00 96.69 196 ARG A C 1
ATOM 1574 O O . ARG A 1 196 ? -9.299 -1.962 12.334 1.00 96.69 196 ARG A O 1
ATOM 1581 N N . ASN A 1 197 ? -10.307 -3.760 13.219 1.00 97.25 197 ASN A N 1
ATOM 1582 C CA . ASN A 1 197 ? -9.086 -4.533 13.468 1.00 97.25 197 ASN A CA 1
ATOM 1583 C C . ASN A 1 197 ? -8.732 -5.507 12.334 1.00 97.25 197 ASN A C 1
ATOM 1585 O O . ASN A 1 197 ? -7.772 -6.268 12.471 1.00 97.25 197 ASN A O 1
ATOM 1589 N N . VAL A 1 198 ? -9.506 -5.529 11.243 1.00 98.19 198 VAL A N 1
ATOM 1590 C CA . VAL A 1 198 ? -9.188 -6.359 10.074 1.00 98.19 198 VAL A CA 1
ATOM 1591 C C . VAL A 1 198 ? -7.852 -5.911 9.481 1.00 98.19 198 VAL A C 1
ATOM 1593 O O . VAL A 1 198 ? -7.561 -4.718 9.381 1.00 98.19 198 VAL A O 1
ATOM 1596 N N . LEU A 1 199 ? -7.034 -6.883 9.085 1.00 98.62 199 LEU A N 1
ATOM 1597 C CA . LEU A 1 199 ? -5.733 -6.668 8.460 1.00 98.62 199 LEU A CA 1
ATOM 1598 C C . LEU A 1 199 ? -5.781 -7.011 6.962 1.00 98.62 199 LEU A C 1
ATOM 1600 O O . LEU A 1 199 ? -6.476 -7.962 6.587 1.00 98.62 199 LEU A O 1
ATOM 1604 N N . PRO A 1 200 ? -5.024 -6.301 6.103 1.00 98.56 200 PRO A N 1
ATOM 1605 C CA . PRO A 1 200 ? -4.954 -6.599 4.672 1.00 98.56 200 PRO A CA 1
ATOM 1606 C C . PRO A 1 200 ? -4.658 -8.072 4.362 1.00 98.56 200 PRO A C 1
ATOM 1608 O O . PRO A 1 200 ? -5.329 -8.685 3.527 1.00 98.56 200 PRO A O 1
ATOM 1611 N N . SER A 1 201 ? -3.696 -8.675 5.070 1.00 98.19 201 SER A N 1
ATOM 1612 C CA . SER A 1 201 ? -3.280 -10.067 4.871 1.00 98.19 201 SER A CA 1
ATOM 1613 C C . SER A 1 201 ? -4.414 -11.067 5.068 1.00 98.19 201 SER A C 1
ATOM 1615 O O . SER A 1 201 ? -4.416 -12.115 4.422 1.00 98.19 201 SER A O 1
ATOM 1617 N N . GLN A 1 202 ? -5.397 -10.758 5.919 1.00 98.12 202 GLN A N 1
ATOM 1618 C CA . GLN A 1 202 ? -6.541 -11.633 6.170 1.00 98.12 202 GLN A CA 1
ATOM 1619 C C . GLN A 1 202 ? -7.418 -11.741 4.922 1.00 98.12 202 GLN A C 1
ATOM 1621 O O . GLN A 1 202 ? -7.855 -12.837 4.577 1.00 98.12 202 GLN A O 1
ATOM 1626 N N . VAL A 1 203 ? -7.615 -10.635 4.199 1.00 97.56 203 VAL A N 1
ATOM 1627 C CA . VAL A 1 203 ? -8.395 -10.614 2.954 1.00 97.56 203 VAL A CA 1
ATOM 1628 C C . VAL A 1 203 ? -7.669 -11.374 1.843 1.00 97.56 203 VAL A C 1
ATOM 1630 O O . VAL A 1 203 ? -8.276 -12.224 1.189 1.00 97.56 203 VAL A O 1
ATOM 1633 N N . PHE A 1 204 ? -6.357 -11.164 1.687 1.00 96.75 204 PHE A N 1
ATOM 1634 C CA . PHE A 1 204 ? -5.544 -11.949 0.749 1.00 96.75 204 PHE A CA 1
ATOM 1635 C C . PHE A 1 204 ? -5.523 -13.443 1.099 1.00 96.75 204 PHE A C 1
ATOM 1637 O O . PHE A 1 204 ? -5.659 -14.291 0.221 1.00 96.75 204 PHE A O 1
ATOM 1644 N N . SER A 1 205 ? -5.407 -13.787 2.382 1.00 95.12 205 SER A N 1
ATOM 1645 C CA . SER A 1 205 ? -5.382 -15.183 2.836 1.00 95.12 205 SER A CA 1
ATOM 1646 C C . SER A 1 205 ? -6.708 -15.890 2.571 1.00 95.12 205 SER A C 1
ATOM 1648 O O . SER A 1 205 ? -6.710 -17.021 2.087 1.00 95.12 205 SER A O 1
ATOM 1650 N N . LEU A 1 206 ? -7.839 -15.224 2.824 1.00 93.31 206 LEU A N 1
ATOM 1651 C CA . LEU A 1 206 ? -9.161 -15.758 2.493 1.00 93.31 206 LEU A CA 1
ATOM 1652 C C . LEU A 1 206 ? -9.304 -16.005 0.989 1.00 93.31 206 LEU A C 1
ATOM 1654 O O . LEU A 1 206 ? -9.802 -17.057 0.596 1.00 93.31 206 LEU A O 1
ATOM 1658 N N . TYR A 1 207 ? -8.821 -15.084 0.154 1.00 92.75 207 TYR A N 1
ATOM 1659 C CA . TYR A 1 207 ? -8.787 -15.272 -1.296 1.00 92.75 207 TYR A CA 1
ATOM 1660 C C . TYR A 1 207 ? -7.921 -16.468 -1.715 1.00 92.75 207 TYR A C 1
ATOM 1662 O O . TYR A 1 207 ? -8.348 -17.295 -2.515 1.00 92.75 207 TYR A O 1
ATOM 1670 N N . HIS A 1 208 ? -6.727 -16.627 -1.145 1.00 92.00 208 HIS A N 1
ATOM 1671 C CA . HIS A 1 208 ? -5.893 -17.793 -1.441 1.00 92.00 208 HIS A CA 1
ATOM 1672 C C . HIS A 1 208 ? -6.580 -19.107 -1.046 1.00 92.00 208 HIS A C 1
ATOM 1674 O O . HIS A 1 208 ? -6.551 -20.070 -1.809 1.00 92.00 208 HIS A O 1
ATOM 1680 N N . LEU A 1 209 ? -7.264 -19.145 0.100 1.00 89.44 209 LEU A N 1
ATOM 1681 C CA . LEU A 1 209 ? -8.012 -20.326 0.540 1.00 89.44 209 LEU A CA 1
ATOM 1682 C C . LEU A 1 209 ? -9.185 -20.672 -0.385 1.00 89.44 209 LEU A C 1
ATOM 1684 O O . LEU A 1 209 ? -9.455 -21.856 -0.602 1.00 89.44 209 LEU A O 1
ATOM 1688 N N . THR A 1 210 ? -9.888 -19.680 -0.941 1.00 86.00 210 THR A N 1
ATOM 1689 C CA . THR A 1 210 ? -10.979 -19.963 -1.886 1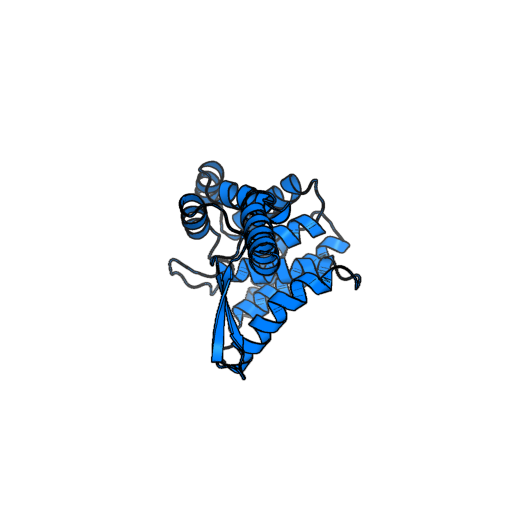.00 86.00 210 THR A CA 1
ATOM 1690 C C . THR A 1 210 ? -10.451 -20.562 -3.183 1.00 86.00 210 THR A C 1
ATOM 1692 O O . THR A 1 210 ? -11.069 -21.492 -3.693 1.00 86.00 210 THR A O 1
ATOM 1695 N N . LEU A 1 211 ? -9.290 -20.123 -3.671 1.00 83.50 211 LEU A N 1
ATOM 1696 C CA . LEU A 1 211 ? -8.653 -20.719 -4.848 1.00 83.50 211 LEU A CA 1
ATOM 1697 C C . LEU A 1 211 ? -8.287 -22.191 -4.625 1.00 83.50 211 LEU A C 1
ATOM 1699 O O . LEU A 1 211 ? -8.665 -23.037 -5.434 1.00 83.50 211 LEU A O 1
ATOM 1703 N N . PHE A 1 212 ? -7.667 -22.514 -3.483 1.00 75.56 212 PHE A N 1
ATOM 1704 C CA . PHE A 1 212 ? -7.339 -23.902 -3.133 1.00 75.56 212 PHE A CA 1
ATOM 1705 C C . PHE A 1 212 ? -8.576 -24.804 -3.064 1.00 75.56 212 PHE A C 1
ATOM 1707 O O . PHE A 1 212 ? -8.520 -25.968 -3.459 1.00 75.56 212 PHE A O 1
ATOM 1714 N N . ARG A 1 213 ? -9.712 -24.283 -2.584 1.00 73.25 213 ARG A N 1
ATOM 1715 C CA . ARG A 1 213 ? -10.967 -25.045 -2.498 1.00 73.25 213 ARG A CA 1
ATOM 1716 C C . ARG A 1 213 ? -11.551 -25.388 -3.870 1.00 73.25 213 ARG A C 1
ATOM 1718 O O . ARG A 1 213 ? -12.181 -26.434 -4.000 1.00 73.25 213 ARG A O 1
ATOM 1725 N N . TYR A 1 214 ? -11.382 -24.515 -4.861 1.00 70.75 214 TYR A N 1
ATOM 1726 C CA . TYR A 1 214 ? -11.960 -24.690 -6.196 1.00 70.75 214 TYR A CA 1
ATOM 1727 C C . TYR A 1 214 ? -10.992 -25.304 -7.220 1.00 70.75 214 TYR A C 1
ATOM 1729 O O . TYR A 1 214 ? -11.356 -25.419 -8.387 1.00 70.75 214 TYR A O 1
ATOM 1737 N N . GLY A 1 215 ? -9.818 -25.774 -6.783 1.00 51.94 215 GLY A N 1
ATOM 1738 C CA . GLY A 1 215 ? -8.922 -26.587 -7.609 1.00 51.94 215 GLY A CA 1
ATOM 1739 C C . GLY A 1 215 ? -8.255 -25.822 -8.750 1.00 51.94 215 GLY A C 1
ATOM 1740 O O . GLY A 1 215 ? -8.130 -26.366 -9.848 1.00 51.94 215 GLY A O 1
ATOM 1741 N N . LEU A 1 216 ? -7.850 -24.577 -8.487 1.00 51.44 216 LEU A N 1
ATOM 1742 C CA . LEU A 1 216 ? -6.842 -23.872 -9.283 1.00 51.44 216 LEU A CA 1
ATOM 1743 C C . LEU A 1 216 ? -5.457 -24.065 -8.662 1.00 51.44 216 LEU A C 1
ATOM 1745 O O . LEU A 1 216 ? -5.362 -23.975 -7.416 1.00 51.44 216 LEU A O 1
#

Sequence (216 aa):
MKRTLIFLLFLLAAANIQNAQVTTLGKSVDYLSRYIASDEFNQLSVNSNDLALIDSIYKKALNNCEHDISDALFILTFSVIPYNHIPLASPNLGLRINIPLPHSIDSIYSLKNKRLPKIIFYDSPKNEFGDKDKLAHFFGSAYLAYSSSWFDITEIIGIFVEDFEEKFYVQSKVDLRDIRADNLGNIFGKALKENRNVLPSQVFSLYHLTLFRYGL